Protein 2V3G (pdb70)

Radius of gyration: 17.96 Å; Cα contacts (8 Å, |Δi|>4): 602; chains: 1; bounding box: 45×45×36 Å

CATH classification: 3.20.20.80

Foldseek 3Di:
DFAEAAAQADQQALVSQVVVCVLLVHHHQEYEEEDELVDACVVVVNSCCSQVVSVHEYEYEYAHLPAALQCQLVCVSVVSLLRNLLVLVVVPAAHEYEYLAQLLAQPGRRHCQPPVNPHALVSLLSNLVSSQVSSVVNVNPSYAYEAEHELDRYHPRGDLPSNPNDPVRHAEYEYEWEQEDCLDPVRGHGDALCRRHVVSLVVCVVDPHAYEHAEYFYAPYHDHLLVSLLVNLVCCVPPSPSYRYYYYYQHCDSHHRHCPPDPSSSVSSSVSD

Solvent-accessible surface area: 10753 Å² total; per-residue (Å²): 118,29,77,1,0,0,25,16,28,80,62,0,48,97,76,21,1,113,68,6,32,141,39,1,59,81,88,0,31,0,0,1,0,40,10,50,2,80,22,50,0,72,107,0,92,81,42,0,53,11,0,37,127,39,50,6,32,0,0,0,0,0,20,0,126,70,52,37,0,44,50,0,82,88,24,152,1,38,74,10,0,41,101,3,0,91,45,0,112,83,32,43,92,72,0,1,0,0,2,0,0,11,0,0,0,59,104,32,26,0,0,14,3,70,97,67,123,52,4,56,49,130,19,1,39,36,0,0,92,50,0,0,70,19,0,103,89,40,37,2,102,24,4,64,5,0,0,3,0,16,11,50,63,55,34,101,61,22,42,33,62,30,1,34,0,19,67,103,33,3,48,37,0,0,0,0,0,26,0,61,0,79,44,39,129,166,52,11,131,66,57,40,4,66,107,2,0,40,107,0,28,122,21,0,40,82,17,134,41,54,0,0,0,0,9,0,0,0,0,45,102,44,41,65,3,28,135,8,0,58,88,0,0,77,20,4,115,93,70,8,109,63,12,52,0,0,0,1,13,17,42,90,117,93,20,29,2,74,0,52,25,32,120,39,0,23,61,14,1,114,149,13,30

B-factor: mean 9.58, std 7.2, range [2.78, 48.72]

Sequence (273 aa):
GLKKIGAWVGTTQQPSESSAIKSSFQELQGRKLDIVHQQFINWSTDFSWVRPPYADAVYNNGSILMITWEPWEYNTVDIKKNGKADAYITRMAQDMKKAYGKEEIWLRPLLHEANGDWYPWAIGYSSSRVNTNETYIAAFRHIVDIFRANGATNVKWVFNVNCDNVGNGTSYLGHYPGDNYVDYTSIDGYNWGTTQSWGSQWQSFDDQVFSSRAYQALASSINKPPIIIAEFASAEIGGNKARRWITEAYNNSIRRTTSSYNKVIAAVWFHENKETDWRINSSPEALAAYREAI

GO terms:
  GO:0008810 cellulase activity (F, IMP)

Nearest PDB structures (foldseek):
  2v3g-assembly1_A  TM=1.004E+00  e=1.023E-59  Acetivibrio thermocellus
  2vi0-assembly1_A  TM=1.002E+00  e=2.038E-58  Acetivibrio thermocellus
  2cip-assembly1_A  TM=1.003E+00  e=2.417E-56  Acetivibrio thermocellus
  6zpl-assembly1_C  TM=9.951E-01  e=5.075E-50  Acetivibrio thermocellus ATCC 27405
  4yn5-assembly1_A  TM=7.253E-01  e=3.079E-11  Bacillus sp. JAMB750

InterPro domains:
  IPR001547 Glycoside hydrolase, family 5 [PF00150] (349-602)
  IPR002105 Dockerin type I repeat [PF00404] (831-892)
  IPR002105 Dockerin type I repeat [PS00448] (872-891)
  IPR005087 Carbohydrate binding module family 11 [PF03425] (646-820)
  IPR008979 Galactose-binding-like domain superfamily [SSF49785] (659-820)
  IPR016134 Dockerin domain [PS51766] (827-900)
  IPR017853 Glycoside hydrolase superfamily [SSF51445] (32-303)
  IPR017853 Glycoside hydrolase superfamily [SSF51445] (322-630)
  IPR018087 Glycoside hydrolase, family 5, conserved site [PS00659] (453-462)
  IPR022790 Glycosyl hydrolase family 26 domain [PF02156] (110-227)
  IPR022790 Glycosyl hydrolase family 26 domain [PS51764] (1-298)
  IPR036439 Dockerin domain superfamily [G3DSA:1.10.1330.10] (828-898)
  IPR036439 Dockerin domain superfamily [SSF63446] (827-899)
  IPR050386 Glycosyl Hydrolase 5 (Cellulase A) [PTHR31297] (323-601)

Secondary structure (DSSP, 8-state):
--EEEEE-SS---HHHHHHHHHHHTS--SEEEEEEETT--HHHHHHHHHHHHHTT-EEEEEEE-TT--HHHHHTTTTHHHHHHHHHHHHHH-S-EEEEES--TTSSSSTTSTT-TT----HHHHHHHHHHHHHHHHHTT-TTEEEB--EESS--STT--SSTT---GGG-SBEEEEEEE-TT--TTT-----HHHHHHHHHHHHTTSSS-EEEEEEEE-STTS-HHHHHHHHHHHHHHH-TTEEEEEEE--BSSSB--TTSSHHHHHHHHHH-

Organism: Acetivibrio thermocellus (strain ATCC 27405 / DSM 1237 / JCM 9322 / NBRC 103400 / NCIMB 10682 / NRRL B-4536 / VPI 7372) (NCBI:txid203119)

Structure (mmCIF, N/CA/C/O backbone):
data_2V3G
#
_entry.id   2V3G
#
_cell.length_a   49.765
_cell.length_b   63.516
_cell.length_c   78.235
_cell.angle_alpha   90.00
_cell.angle_beta   90.00
_cell.angle_gamma   90.00
#
_symmetry.space_group_name_H-M   'P 21 21 21'
#
loop_
_entity.id
_entity.type
_entity.pdbx_description
1 polymer 'ENDOGLUCANASE H'
2 non-polymer beta-D-glucopyranose
3 non-polymer (2R,3S,4R,5R)-5-(HYDROXYMETHYL)PIPERIDINE-2,3,4-TRIOL
4 water water
#
loop_
_atom_site.group_PDB
_atom_site.id
_atom_site.type_symbol
_atom_site.label_atom_id
_atom_site.label_alt_id
_atom_site.label_comp_id
_atom_site.label_asym_id
_atom_site.label_entity_id
_atom_site.label_seq_id
_atom_site.pdbx_PDB_ins_code
_atom_site.Cartn_x
_atom_site.Cartn_y
_atom_site.Cartn_z
_atom_site.occupancy
_atom_site.B_iso_or_equiv
_atom_site.auth_seq_id
_atom_site.auth_comp_id
_atom_site.auth_asym_id
_atom_site.auth_atom_id
_atom_site.pdbx_PDB_model_num
ATOM 1 N N . GLY A 1 8 ? 17.695 14.641 -3.152 1.00 17.44 8 GLY A N 1
ATOM 2 C CA . GLY A 1 8 ? 16.947 14.697 -1.874 1.00 14.96 8 GLY A CA 1
ATOM 3 C C . GLY A 1 8 ? 17.220 15.952 -1.042 1.00 12.31 8 GLY A C 1
ATOM 4 O O . GLY A 1 8 ? 18.297 16.494 -1.085 1.00 12.80 8 GLY A O 1
ATOM 5 N N . LEU A 1 9 ? 16.256 16.352 -0.232 1.00 11.23 9 LEU A N 1
ATOM 6 C CA . LEU A 1 9 ? 16.368 17.524 0.628 1.00 9.34 9 LEU A CA 1
ATOM 7 C C . LEU A 1 9 ? 17.520 17.297 1.594 1.00 8.21 9 LEU A C 1
ATOM 8 O O . LEU A 1 9 ? 17.578 16.253 2.264 1.00 9.66 9 LEU A O 1
ATOM 13 N N . LYS A 1 10 ? 18.433 18.252 1.700 1.00 6.93 10 LYS A N 1
ATOM 14 C CA A LYS A 1 10 ? 19.541 18.143 2.653 0.50 6.90 10 LYS A CA 1
ATOM 15 C CA B LYS A 1 10 ? 19.528 18.136 2.651 0.50 6.89 10 LYS A CA 1
ATOM 16 C C . LYS A 1 10 ? 19.038 18.598 4.020 1.00 5.85 10 LYS A C 1
ATOM 17 O O . LYS A 1 10 ? 18.319 19.600 4.124 1.00 7.06 10 LYS A O 1
ATOM 28 N N . ILE A 1 11 ? 19.394 17.840 5.052 1.00 5.27 11 ILE A N 1
ATOM 29 C CA . ILE A 1 11 ? 18.949 18.096 6.396 1.00 5.81 11 ILE A CA 1
ATOM 30 C C . ILE A 1 11 ? 20.091 18.679 7.188 1.00 4.52 11 ILE A C 1
ATOM 31 O O . ILE A 1 11 ? 21.197 18.125 7.249 1.00 5.60 11 ILE A O 1
ATOM 36 N N . GLY A 1 12 ? 19.862 19.824 7.808 1.00 4.51 12 GLY A N 1
ATOM 37 C CA . GLY A 1 12 ? 20.883 20.498 8.591 1.00 4.78 12 GLY A CA 1
ATOM 38 C C . GLY A 1 12 ? 20.397 20.914 9.942 1.00 4.01 12 GLY A C 1
ATOM 39 O O . GLY A 1 12 ? 19.198 20.876 10.236 1.00 4.09 12 GLY A O 1
ATOM 40 N N . ALA A 1 13 ? 21.324 21.359 10.770 1.00 4.13 13 ALA A N 1
ATOM 41 C CA . ALA A 1 13 ? 20.993 22.016 12.030 1.00 4.02 13 ALA A CA 1
ATOM 42 C C . ALA A 1 13 ? 22.116 22.881 12.539 1.00 3.87 13 ALA A C 1
ATOM 43 O O . ALA A 1 13 ? 23.279 22.534 12.362 1.00 4.75 13 ALA A O 1
ATOM 45 N N . TRP A 1 14 ? 21.728 23.954 13.223 1.00 3.80 14 TRP A N 1
ATOM 46 C CA . TRP A 1 14 ? 22.513 24.531 14.334 1.00 4.31 14 TRP A CA 1
ATOM 47 C C . TRP A 1 14 ? 22.096 23.702 15.532 1.00 4.36 14 TRP A C 1
ATOM 48 O O . TRP A 1 14 ? 20.905 23.590 15.826 1.00 4.84 14 TRP A O 1
ATOM 59 N N . VAL A 1 15 ? 23.062 23.094 16.219 1.00 5.05 15 VAL A N 1
ATOM 60 C CA . VAL A 1 15 ? 22.750 22.162 17.299 1.00 5.96 15 VAL A CA 1
ATOM 61 C C . VAL A 1 15 ? 22.716 22.800 18.681 1.00 6.26 15 VAL A C 1
ATOM 62 O O . VAL A 1 15 ? 22.544 22.105 19.682 1.00 8.41 15 VAL A O 1
ATOM 66 N N . GLY A 1 16 ? 22.816 24.102 18.766 1.00 6.83 16 GLY A N 1
ATOM 67 C CA . GLY A 1 16 ? 22.632 24.831 20.023 1.00 7.86 16 GLY A CA 1
ATOM 68 C C . GLY A 1 16 ? 23.940 25.078 20.754 1.00 7.75 16 GLY A C 1
ATOM 69 O O . GLY A 1 16 ? 23.912 25.750 21.777 1.00 9.90 16 GLY A O 1
ATOM 70 N N . THR A 1 17 ? 25.030 24.516 20.242 1.00 7.42 17 THR A N 1
ATOM 71 C CA A THR A 1 17 ? 26.385 24.657 20.770 0.50 7.71 17 THR A CA 1
ATOM 72 C CA B THR A 1 17 ? 26.369 24.687 20.786 0.50 7.48 17 THR A CA 1
ATOM 73 C C . THR A 1 17 ? 27.319 24.550 19.597 1.00 7.82 17 THR A C 1
ATOM 74 O O . THR A 1 17 ? 26.918 24.157 18.514 1.00 8.07 17 THR A O 1
ATOM 81 N N . GLN A 1 18 ? 28.593 24.879 19.796 1.00 8.78 18 GLN A N 1
ATOM 82 C CA A GLN A 1 18 ? 29.583 24.770 18.742 0.50 8.60 18 GLN A CA 1
ATOM 83 C CA B GLN A 1 18 ? 29.470 24.803 18.652 0.50 8.38 18 GLN A CA 1
ATOM 84 C C . GLN A 1 18 ? 29.655 23.316 18.292 1.00 8.30 18 GLN A C 1
ATOM 85 O O . GLN A 1 18 ? 29.636 22.414 19.153 1.00 8.50 18 GLN A O 1
ATOM 96 N N . PRO A 1 19 ? 29.754 23.040 16.995 1.00 7.50 19 PRO A N 1
ATOM 97 C CA . PRO A 1 19 ? 29.658 21.656 16.522 1.00 7.30 19 PRO A CA 1
ATOM 98 C C . PRO A 1 19 ? 30.958 20.881 16.606 1.00 6.80 19 PRO A C 1
ATOM 99 O O . PRO A 1 19 ? 31.611 20.594 15.613 1.00 7.59 19 PRO A O 1
ATOM 103 N N . SER A 1 20 ? 31.313 20.502 17.833 1.00 7.05 20 SER A N 1
ATOM 104 C CA . SER A 1 20 ? 32.359 19.517 18.072 1.00 7.48 20 SER A CA 1
ATOM 105 C C . SER A 1 20 ? 31.946 18.162 17.499 1.00 6.76 20 SER A C 1
ATOM 106 O O . SER A 1 20 ? 30.781 17.924 17.214 1.00 6.60 20 SER A O 1
ATOM 109 N N . GLU A 1 21 ? 32.903 17.240 17.389 1.00 6.65 21 GLU A N 1
ATOM 110 C CA . GLU A 1 21 ? 32.601 15.898 16.966 1.00 7.54 21 GLU A CA 1
ATOM 111 C C . GLU A 1 21 ? 31.482 15.329 17.812 1.00 7.04 21 GLU A C 1
ATOM 112 O O . GLU A 1 21 ? 30.547 14.755 17.278 1.00 7.37 21 GLU A O 1
ATOM 118 N N . SER A 1 22 ? 31.569 15.478 19.117 1.00 6.04 22 SER A N 1
ATOM 119 C CA A SER A 1 22 ? 30.572 14.848 19.943 0.50 5.88 22 SER A CA 1
ATOM 120 C CA B SER A 1 22 ? 30.582 14.936 20.045 0.50 6.52 22 SER A CA 1
ATOM 121 C C . SER A 1 22 ? 29.219 15.554 19.854 1.00 5.42 22 SER A C 1
ATOM 122 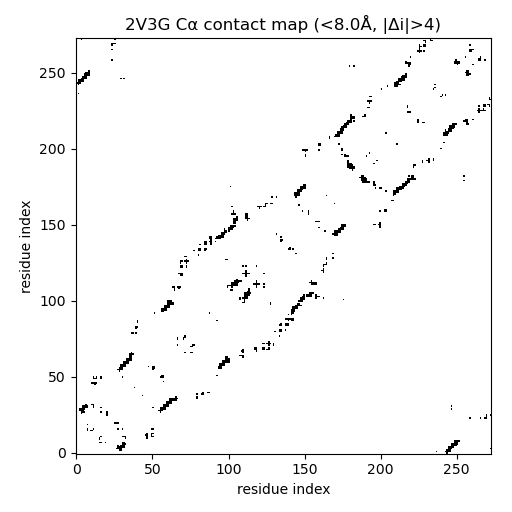O O . SER A 1 22 ? 28.202 14.870 19.949 1.00 6.07 22 SER A O 1
ATOM 127 N N . ALA A 1 23 ? 29.176 16.857 19.639 1.00 5.37 23 ALA A N 1
ATOM 128 C CA . ALA A 1 23 ? 27.897 17.549 19.457 1.00 4.99 23 ALA A CA 1
ATOM 129 C C . ALA A 1 23 ? 27.220 17.107 18.165 1.00 5.06 23 ALA A C 1
ATOM 130 O O . ALA A 1 23 ? 26.004 16.978 18.134 1.00 5.44 23 ALA A O 1
ATOM 132 N N . ILE A 1 24 ? 27.984 16.906 17.100 1.00 5.00 24 ILE A N 1
ATOM 133 C CA . ILE A 1 24 ? 27.438 16.469 15.839 1.00 5.32 24 ILE A CA 1
ATOM 134 C C . ILE A 1 24 ? 26.889 15.053 15.988 1.00 5.87 24 ILE A C 1
ATOM 135 O O . ILE A 1 24 ? 25.757 14.769 15.610 1.00 5.79 24 ILE A O 1
ATOM 140 N N . LYS A 1 25 ? 27.700 14.149 16.547 1.00 6.15 25 LYS A N 1
ATOM 141 C CA . LYS A 1 25 ? 27.277 12.776 16.704 1.00 6.73 25 LYS A CA 1
ATOM 142 C C . LYS A 1 25 ? 26.056 12.682 17.607 1.00 5.58 25 LYS A C 1
ATOM 143 O O . LYS A 1 25 ? 25.129 11.926 17.343 1.00 6.09 25 LYS A O 1
ATOM 149 N N . SER A 1 26 ? 26.033 13.475 18.678 1.00 5.31 26 SER A N 1
ATOM 150 C CA A SER A 1 26 ? 24.908 13.468 19.595 0.75 5.78 26 SER A CA 1
ATOM 151 C CA B SER A 1 26 ? 24.901 13.414 19.579 0.25 5.69 26 SER A CA 1
ATOM 152 C C . SER A 1 26 ? 23.626 13.920 18.888 1.00 5.07 26 SER A C 1
ATOM 153 O O . SER A 1 26 ? 22.555 13.361 19.129 1.00 5.28 26 SER A O 1
ATOM 158 N N . PHE A 1 27 ? 23.727 14.933 18.035 1.00 4.88 27 PHE A N 1
ATOM 159 C CA . PHE A 1 27 ? 22.534 15.405 17.335 1.00 5.00 27 PHE A CA 1
ATOM 160 C C . PHE A 1 27 ? 22.069 14.353 16.343 1.00 5.33 27 PHE A C 1
ATOM 161 O O . PHE A 1 27 ? 20.874 14.175 16.122 1.00 4.99 27 PHE A O 1
ATOM 169 N N . GLN A 1 28 ? 23.012 13.635 15.704 1.00 5.20 28 GLN A N 1
ATOM 170 C CA . GLN A 1 28 ? 22.630 12.549 14.789 1.00 5.64 28 GLN A CA 1
ATOM 171 C C . GLN A 1 28 ? 21.906 11.414 15.539 1.00 6.17 28 GLN A C 1
ATOM 172 O O . GLN A 1 28 ? 20.936 10.854 15.043 1.00 7.06 28 GLN A O 1
ATOM 178 N N . GLU A 1 29 ? 22.332 11.086 16.760 1.00 6.35 29 GLU A N 1
ATOM 179 C CA . GLU A 1 29 ? 21.625 10.121 17.593 1.00 6.66 29 GLU A CA 1
ATOM 180 C C . GLU A 1 29 ? 20.244 10.689 17.947 1.00 7.11 29 GLU A C 1
ATOM 181 O O . GLU A 1 29 ? 19.234 9.974 18.033 1.00 9.10 29 GLU A O 1
ATOM 187 N N . LEU A 1 30 ? 20.166 11.969 18.236 1.00 6.63 30 LEU A N 1
ATOM 188 C CA . LEU A 1 30 ? 18.901 12.600 18.606 1.00 7.05 30 LEU A CA 1
ATOM 189 C C . LEU A 1 30 ? 17.907 12.544 17.473 1.00 7.44 30 LEU A C 1
ATOM 190 O O . LEU A 1 30 ? 16.772 12.086 17.668 1.00 7.36 30 LEU A O 1
ATOM 195 N N . GLN A 1 31 ? 18.306 12.999 16.294 1.00 6.37 31 GLN A N 1
ATOM 196 C CA . GLN A 1 31 ? 17.367 13.047 15.157 1.00 6.67 31 GLN A CA 1
ATOM 197 C C . GLN A 1 31 ? 17.266 11.745 14.382 1.00 6.65 31 GLN A C 1
ATOM 198 O O . GLN A 1 31 ? 16.408 11.604 13.517 1.00 7.32 31 GLN A O 1
ATOM 204 N N . GLY A 1 32 ? 18.123 10.788 14.692 1.00 7.36 32 GLY A N 1
ATOM 205 C CA . GLY A 1 32 ? 18.087 9.478 14.057 1.00 7.84 32 GLY A CA 1
ATOM 206 C C . GLY A 1 32 ? 18.499 9.463 12.609 1.00 7.62 32 GLY A C 1
ATOM 207 O O . GLY A 1 32 ? 18.035 8.642 11.827 1.00 10.13 32 GLY A O 1
ATOM 208 N N . ARG A 1 33 ? 19.411 10.351 12.224 1.00 7.61 33 ARG A N 1
ATOM 209 C CA . ARG A 1 33 ? 19.806 10.487 10.831 1.00 7.80 33 ARG A CA 1
ATOM 210 C C . ARG A 1 33 ? 21.083 11.311 10.782 1.00 7.58 33 ARG A C 1
ATOM 211 O O . ARG A 1 33 ? 21.304 12.196 11.599 1.00 7.15 33 ARG A O 1
ATOM 219 N N . LYS A 1 34 ? 21.879 11.064 9.763 1.00 7.92 34 LYS A N 1
ATOM 220 C CA . LYS A 1 34 ? 23.007 11.945 9.429 1.00 8.11 34 LYS A CA 1
ATOM 221 C C . LYS A 1 34 ? 22.570 13.388 9.243 1.00 7.09 34 LYS A C 1
ATOM 222 O O . LYS A 1 34 ? 21.501 13.658 8.673 1.00 7.93 34 LYS A O 1
ATOM 228 N N . LEU A 1 35 ? 23.404 14.306 9.684 1.00 6.42 35 LEU A N 1
ATOM 229 C CA . LEU A 1 35 ? 23.306 15.704 9.314 1.00 6.81 35 LEU A CA 1
ATOM 230 C C . LEU A 1 35 ? 24.051 15.937 8.040 1.00 6.61 35 LEU A C 1
ATOM 231 O O . LEU A 1 35 ? 25.261 15.710 7.979 1.00 8.05 35 LEU A O 1
ATOM 236 N N . ASP A 1 36 ? 23.385 16.427 7.018 1.00 5.96 36 ASP A N 1
ATOM 237 C CA . ASP A 1 36 ? 24.052 16.801 5.776 1.00 6.41 36 ASP A CA 1
ATOM 238 C C . ASP A 1 36 ? 24.793 18.111 5.899 1.00 5.91 36 ASP A C 1
ATOM 239 O O . ASP A 1 36 ? 25.815 18.311 5.262 1.00 6.84 36 ASP A O 1
ATOM 244 N N . ILE A 1 37 ? 24.224 19.030 6.682 1.00 5.19 37 ILE A N 1
ATOM 245 C CA . ILE A 1 37 ? 24.765 20.382 6.848 1.00 5.63 37 ILE A CA 1
ATOM 246 C C . ILE A 1 37 ? 24.835 20.657 8.345 1.00 4.91 37 ILE A C 1
ATOM 247 O O . ILE A 1 37 ? 23.874 20.384 9.069 1.00 5.44 37 ILE A O 1
ATOM 252 N N . VAL A 1 38 ? 25.966 21.163 8.801 1.00 4.44 38 VAL A N 1
ATOM 253 C CA . VAL A 1 38 ? 26.175 21.578 10.170 1.00 4.33 38 VAL A CA 1
ATOM 254 C C . VAL A 1 38 ? 26.360 23.069 10.176 1.00 4.37 38 VAL A C 1
ATOM 255 O O . VAL A 1 38 ? 27.197 23.582 9.456 1.00 5.59 38 VAL A O 1
ATOM 259 N N . HIS A 1 39 ? 25.589 23.761 10.997 1.00 4.28 39 HIS A N 1
ATOM 260 C CA . HIS A 1 39 ? 25.577 25.221 11.023 1.00 4.40 39 HIS A CA 1
ATOM 261 C C . HIS A 1 39 ? 26.285 25.745 12.252 1.00 4.07 39 HIS A C 1
ATOM 262 O O . HIS A 1 39 ? 26.042 25.254 13.358 1.00 5.55 39 HIS A O 1
ATOM 269 N N . GLN A 1 40 ? 27.165 26.733 12.075 1.00 4.62 40 GLN A N 1
ATOM 270 C CA A GLN A 1 40 ? 27.737 27.420 13.208 0.50 5.49 40 GLN A CA 1
ATOM 271 C CA B GLN A 1 40 ? 27.873 27.410 13.147 0.50 4.89 40 GLN A CA 1
ATOM 272 C C . GLN A 1 40 ? 27.739 28.925 12.961 1.00 4.78 40 GLN A C 1
ATOM 273 O O . GLN A 1 40 ? 27.709 29.399 11.827 1.00 5.16 40 GLN A O 1
ATOM 284 N N . PHE A 1 41 ? 27.763 29.670 14.063 1.00 4.11 41 PHE A N 1
ATOM 285 C CA . PHE A 1 41 ? 27.784 31.140 14.047 1.00 4.30 41 PHE A CA 1
ATOM 286 C C . PHE A 1 41 ? 29.118 31.625 14.564 1.00 4.76 41 PHE A C 1
ATOM 287 O O . PHE A 1 41 ? 29.585 31.156 15.614 1.00 5.51 41 PHE A O 1
ATOM 295 N N . ILE A 1 42 ? 29.738 32.537 13.860 1.00 4.37 42 ILE A N 1
ATOM 296 C CA . ILE A 1 42 ? 30.944 33.176 14.359 1.00 5.46 42 ILE A CA 1
ATOM 297 C C . ILE A 1 42 ? 30.865 34.678 14.086 1.00 5.50 42 ILE A C 1
ATOM 298 O O . ILE A 1 42 ? 30.080 35.140 13.268 1.00 7.55 42 ILE A O 1
ATOM 303 N N . ASN A 1 43 ? 31.672 35.445 14.797 1.00 4.45 43 ASN A N 1
ATOM 304 C CA . ASN A 1 43 ? 31.735 36.887 14.626 1.00 4.77 43 ASN A CA 1
ATOM 305 C C . ASN A 1 43 ? 32.929 37.270 13.725 1.00 4.43 43 ASN A C 1
ATOM 306 O O . ASN A 1 43 ? 33.561 36.400 13.136 1.00 5.94 43 ASN A O 1
ATOM 311 N N . TRP A 1 44 ? 33.172 38.564 13.586 1.00 4.04 44 TRP A N 1
ATOM 312 C CA . TRP A 1 44 ? 34.235 39.089 12.735 1.00 3.69 44 TRP A CA 1
ATOM 313 C C . TRP A 1 44 ? 35.468 39.474 13.532 1.00 4.06 44 TRP A C 1
ATOM 314 O O . TRP A 1 44 ? 36.289 40.263 13.081 1.00 4.81 44 TRP A O 1
ATOM 325 N N . SER A 1 45 ? 35.651 38.823 14.682 1.00 4.20 45 SER A N 1
ATOM 326 C CA . SER A 1 45 ? 36.925 38.821 15.396 1.00 5.15 45 SER A CA 1
ATOM 327 C C . SER A 1 45 ? 37.342 37.412 15.717 1.00 5.64 45 SER A C 1
ATOM 328 O O . SER A 1 45 ? 38.102 37.166 16.640 1.00 8.31 45 SER A O 1
ATOM 331 N N . THR A 1 46 ? 36.908 36.480 14.889 1.00 5.85 46 THR A N 1
ATOM 332 C CA . THR A 1 46 ? 37.251 35.060 15.000 1.00 6.23 46 THR A CA 1
ATOM 333 C C . THR A 1 46 ? 37.988 34.638 13.749 1.00 5.81 46 THR A C 1
ATOM 334 O O . THR A 1 46 ? 37.475 34.786 12.643 1.00 6.05 46 THR A O 1
ATOM 338 N N . ASP A 1 47 ? 39.211 34.182 13.913 1.00 6.44 47 ASP A N 1
ATOM 339 C CA . ASP A 1 47 ? 39.982 33.728 12.740 1.00 7.02 47 ASP A CA 1
ATOM 340 C C . ASP A 1 47 ? 39.689 32.278 12.432 1.00 5.97 47 ASP A C 1
ATOM 341 O O . ASP A 1 47 ? 39.150 31.546 13.250 1.00 6.44 47 ASP A O 1
ATOM 346 N N . PHE A 1 48 ? 40.068 31.836 11.249 1.00 6.18 48 PHE A N 1
ATOM 347 C CA . PHE A 1 48 ? 39.806 30.471 10.833 1.00 6.46 48 PHE A CA 1
ATOM 348 C C . PHE A 1 48 ? 40.448 29.451 11.743 1.00 6.14 48 PHE A C 1
ATOM 349 O O . PHE A 1 48 ? 39.927 28.361 11.902 1.00 6.31 48 PHE A O 1
ATOM 357 N N . SER A 1 49 ? 41.573 29.791 12.356 1.00 6.55 49 SER A N 1
ATOM 358 C CA . SER A 1 49 ? 42.206 28.867 13.264 1.00 7.68 49 SER A CA 1
ATOM 359 C C . SER A 1 49 ? 41.273 28.397 14.371 1.00 7.36 49 SER A C 1
ATOM 360 O O . SER A 1 49 ? 41.381 27.279 14.824 1.00 8.14 49 SER A O 1
ATOM 363 N N . TRP A 1 50 ? 40.365 29.257 14.818 1.00 6.89 50 TRP A N 1
ATOM 364 C CA . TRP A 1 50 ? 39.399 28.881 15.841 1.00 7.24 50 TRP A CA 1
ATOM 365 C C . TRP A 1 50 ? 38.312 27.966 15.253 1.00 6.77 50 TRP A C 1
ATOM 366 O O . TRP A 1 50 ? 37.848 27.054 15.936 1.00 7.63 50 TRP A O 1
ATOM 377 N N . VAL A 1 51 ? 37.943 28.203 14.003 1.00 6.09 51 VAL A N 1
ATOM 378 C CA . VAL A 1 51 ? 36.932 27.412 13.308 1.00 6.14 51 VAL A CA 1
ATOM 379 C C . VAL A 1 51 ? 37.467 26.006 12.966 1.00 6.08 51 VAL A C 1
ATOM 380 O O . VAL A 1 51 ? 36.712 25.029 12.974 1.00 5.96 51 VAL A O 1
ATOM 384 N N . ARG A 1 52 ? 38.753 25.918 12.651 1.00 6.16 52 ARG A N 1
ATOM 385 C CA . ARG A 1 52 ? 39.309 24.721 12.065 1.00 7.26 52 ARG A CA 1
ATOM 386 C C . ARG A 1 52 ? 38.949 23.398 12.773 1.00 6.16 52 ARG A C 1
ATOM 387 O O . ARG A 1 52 ? 38.585 22.453 12.087 1.00 6.58 52 ARG A O 1
ATOM 395 N N A PRO A 1 53 ? 39.070 23.311 14.109 0.50 6.78 53 PRO A N 1
ATOM 396 N N B PRO A 1 53 ? 39.082 23.315 14.100 0.50 6.79 53 PRO A N 1
ATOM 397 C CA A PRO A 1 53 ? 38.720 22.000 14.681 0.50 6.91 53 PRO A CA 1
ATOM 398 C CA B PRO A 1 53 ? 38.701 22.069 14.776 0.50 7.00 53 PRO A CA 1
ATOM 399 C C A PRO A 1 53 ? 37.242 21.617 14.531 0.50 6.77 53 PRO A C 1
ATOM 400 C C B PRO A 1 53 ? 37.261 21.633 14.492 0.50 6.78 53 PRO A C 1
ATOM 401 O O A PRO A 1 53 ? 36.902 20.424 14.549 0.50 6.91 53 PRO A O 1
ATOM 402 O O B PRO A 1 53 ? 36.972 20.430 14.340 0.50 7.17 53 PRO A O 1
ATOM 409 N N . TYR A 1 54 ? 36.374 22.615 14.437 1.00 6.16 54 TYR A N 1
ATOM 410 C CA . TYR A 1 54 ? 34.965 22.367 14.164 1.00 6.37 54 TYR A CA 1
ATOM 411 C C . TYR A 1 54 ? 34.779 21.947 12.714 1.00 5.90 54 TYR A C 1
ATOM 412 O O . TYR A 1 54 ? 34.058 20.988 12.421 1.00 6.26 54 TYR A O 1
ATOM 421 N N . ALA A 1 55 ? 35.397 22.670 11.799 1.00 6.52 55 ALA A N 1
ATOM 422 C CA . ALA A 1 55 ? 35.348 22.312 10.403 1.00 6.33 55 ALA A CA 1
ATOM 423 C C . ALA A 1 55 ? 35.848 20.879 10.198 1.00 7.03 55 ALA A C 1
ATOM 424 O O . ALA A 1 55 ? 35.229 20.094 9.512 1.00 7.10 55 ALA A O 1
ATOM 426 N N . ASP A 1 56 ? 36.933 20.506 10.865 1.00 6.50 56 ASP A N 1
ATOM 427 C CA . ASP A 1 56 ? 37.446 19.157 10.716 1.00 7.46 56 ASP A CA 1
ATOM 428 C C . ASP A 1 56 ? 36.432 18.125 11.179 1.00 6.40 56 ASP A C 1
ATOM 429 O O . ASP A 1 56 ? 36.260 17.107 10.523 1.00 6.88 56 ASP A O 1
ATOM 434 N N . ALA A 1 57 ? 35.739 18.379 12.286 1.00 6.11 57 ALA A N 1
ATOM 435 C CA . ALA A 1 57 ? 34.712 17.448 12.759 1.00 5.98 57 ALA A CA 1
ATOM 436 C C . ALA A 1 57 ? 33.587 17.310 11.739 1.00 5.56 57 ALA A C 1
ATOM 437 O O . ALA A 1 57 ? 33.111 16.224 11.467 1.00 5.95 57 ALA A O 1
ATOM 439 N N . VAL A 1 58 ? 33.153 18.420 11.145 1.00 5.31 58 VAL A N 1
ATOM 440 C CA . VAL A 1 58 ? 32.100 18.420 10.150 1.00 5.30 58 VAL A CA 1
ATOM 441 C C . VAL A 1 58 ? 32.492 17.631 8.927 1.00 5.02 58 VAL A C 1
ATOM 442 O O . VAL A 1 58 ? 31.743 16.784 8.467 1.00 5.35 58 VAL A O 1
ATOM 446 N N . TYR A 1 59 ? 33.676 17.934 8.388 1.00 5.52 59 TYR A N 1
ATOM 447 C CA . TYR A 1 59 ? 34.118 17.224 7.182 1.00 6.24 59 TYR A CA 1
ATOM 448 C C . TYR A 1 59 ? 34.445 15.773 7.442 1.00 6.02 59 TYR A C 1
ATOM 449 O O . TYR A 1 59 ? 34.166 14.917 6.591 1.00 6.99 59 TYR A O 1
ATOM 458 N N . ASN A 1 60 ? 34.964 15.446 8.621 1.00 6.03 60 ASN A N 1
ATOM 459 C CA . ASN A 1 60 ? 35.250 14.073 8.966 1.00 7.25 60 ASN A CA 1
ATOM 460 C C . ASN A 1 60 ? 33.956 13.255 9.037 1.00 6.92 60 ASN A C 1
ATOM 461 O O . ASN A 1 60 ? 33.974 12.055 8.759 1.00 8.35 60 ASN A O 1
ATOM 466 N N . ASN A 1 61 ? 32.849 13.895 9.378 1.00 6.44 61 ASN A N 1
ATOM 467 C CA . ASN A 1 61 ? 31.508 13.285 9.421 1.00 6.43 61 ASN A CA 1
ATOM 468 C C . ASN A 1 61 ? 30.869 13.166 8.053 1.00 6.63 61 ASN A C 1
ATOM 469 O O . ASN A 1 61 ? 29.841 12.537 7.930 1.00 7.98 61 ASN A O 1
ATOM 474 N N . GLY A 1 62 ? 31.465 13.756 7.024 1.00 6.04 62 GLY A N 1
ATOM 475 C CA . GLY A 1 62 ? 30.863 13.739 5.683 1.00 6.49 62 GLY A CA 1
ATOM 476 C C . GLY A 1 62 ? 29.768 14.773 5.485 1.00 6.28 62 GLY A C 1
ATOM 477 O O . GLY A 1 62 ? 28.880 14.558 4.672 1.00 7.40 62 GLY A O 1
ATOM 478 N N . SER A 1 63 ? 29.845 15.874 6.223 1.00 6.13 63 SER A N 1
ATOM 479 C CA . SER A 1 63 ? 28.875 16.957 6.152 1.00 5.95 63 SER A CA 1
ATOM 480 C C . SER A 1 63 ? 29.521 18.201 5.525 1.00 6.06 63 SER A C 1
ATOM 481 O O . SER A 1 63 ? 30.733 18.323 5.379 1.00 6.90 63 SER A O 1
ATOM 484 N N . ILE A 1 64 ? 28.670 19.162 5.227 1.00 6.44 64 ILE A N 1
ATOM 485 C CA . ILE A 1 64 ? 29.044 20.506 4.778 1.00 7.43 64 ILE A CA 1
ATOM 486 C C . ILE A 1 64 ? 28.904 21.461 5.956 1.00 5.65 64 ILE A C 1
ATOM 487 O O . ILE A 1 64 ? 27.889 21.423 6.630 1.00 6.04 64 ILE A O 1
ATOM 492 N N . LEU A 1 65 ? 29.858 22.359 6.174 1.00 5.60 65 LEU A N 1
ATOM 493 C CA . LEU A 1 65 ? 29.779 23.390 7.170 1.00 5.62 65 LEU A CA 1
ATOM 494 C C . LEU A 1 65 ? 29.152 24.629 6.557 1.00 5.25 65 LEU A C 1
ATOM 495 O O . LEU A 1 65 ? 29.625 25.137 5.536 1.00 6.50 65 LEU A O 1
ATOM 500 N N . MET A 1 66 ? 28.114 25.137 7.212 1.00 4.54 66 MET A N 1
ATOM 501 C CA . MET A 1 66 ? 27.565 26.447 6.903 1.00 4.07 66 MET A CA 1
ATOM 502 C C . MET A 1 66 ? 27.898 27.372 8.071 1.00 4.28 66 MET A C 1
ATOM 503 O O . MET A 1 66 ? 27.559 27.063 9.203 1.00 4.92 66 MET A O 1
ATOM 508 N N . ILE A 1 67 ? 28.588 28.470 7.768 1.00 3.93 67 ILE A N 1
ATOM 509 C CA . ILE A 1 67 ? 28.935 29.449 8.781 1.00 3.90 67 ILE A CA 1
ATOM 510 C C . ILE A 1 67 ? 28.138 30.704 8.565 1.00 3.56 67 ILE A C 1
ATOM 511 O O . ILE A 1 67 ? 28.167 31.292 7.485 1.00 4.41 67 ILE A O 1
ATOM 516 N N . THR A 1 68 ? 27.425 31.140 9.598 1.00 3.77 68 THR A N 1
ATOM 517 C CA . THR A 1 68 ? 26.846 32.469 9.625 1.00 4.32 68 THR A CA 1
ATOM 518 C C . THR A 1 68 ? 27.880 33.386 10.249 1.00 4.16 68 THR A C 1
ATOM 519 O O . THR A 1 68 ? 28.312 33.188 11.384 1.00 4.91 68 THR A O 1
ATOM 523 N N . TRP A 1 69 ? 28.306 34.354 9.467 1.00 3.92 69 TRP A N 1
ATOM 524 C CA . TRP A 1 69 ? 29.484 35.160 9.732 1.00 4.15 69 TRP A CA 1
ATOM 525 C C . TRP A 1 69 ? 29.030 36.579 10.056 1.00 4.05 69 TRP A C 1
ATOM 526 O O . TRP A 1 69 ? 28.746 37.349 9.146 1.00 5.16 69 TRP A O 1
ATOM 537 N N . GLU A 1 70 ? 28.950 36.873 11.349 1.00 4.04 70 GLU A N 1
ATOM 538 C CA . GLU A 1 70 ? 28.243 38.025 11.911 1.00 3.76 70 GLU A CA 1
ATOM 539 C C . GLU A 1 70 ? 29.172 39.187 12.221 1.00 3.42 70 GLU A C 1
ATOM 540 O O . GLU A 1 70 ? 29.938 39.113 13.170 1.00 3.78 70 GLU A O 1
ATOM 546 N N . PRO A 1 71 ? 29.108 40.288 11.454 1.00 3.56 71 PRO A N 1
ATOM 547 C CA . PRO A 1 71 ? 30.046 41.383 11.673 1.00 3.96 71 PRO A CA 1
ATOM 548 C C . PRO A 1 71 ? 29.577 42.351 12.751 1.00 4.38 71 PRO A C 1
ATOM 549 O O . PRO A 1 71 ? 29.364 43.539 12.508 1.00 5.29 71 PRO A O 1
ATOM 553 N N . TRP A 1 72 ? 29.509 41.882 13.984 1.00 4.42 72 TRP A N 1
ATOM 554 C CA . TRP A 1 72 ? 29.267 42.782 15.109 1.00 4.42 72 TRP A CA 1
ATOM 555 C C . TRP A 1 72 ? 30.319 43.875 15.173 1.00 5.08 72 TRP A C 1
ATOM 556 O O . TRP A 1 72 ? 30.058 44.971 15.628 1.00 6.07 72 TRP A O 1
ATOM 567 N N . GLU A 1 73 ? 31.507 43.523 14.692 1.00 4.65 73 GLU A N 1
ATOM 568 C CA . GLU A 1 73 ? 32.684 44.375 14.794 1.00 4.67 73 GLU A CA 1
ATOM 569 C C . GLU A 1 73 ? 32.860 45.402 13.672 1.00 4.84 73 GLU A C 1
ATOM 570 O O . GLU A 1 73 ? 33.755 46.257 13.790 1.00 6.21 73 GLU A O 1
ATOM 576 N N . TYR A 1 74 ? 32.074 45.310 12.602 1.00 5.17 74 TYR A N 1
ATOM 577 C CA . TYR A 1 74 ? 32.173 46.190 11.430 1.00 6.14 74 TYR A CA 1
ATOM 578 C C . TYR A 1 74 ? 30.786 46.283 10.762 1.00 5.31 74 TYR A C 1
ATOM 579 O O . TYR A 1 74 ? 30.244 45.304 10.306 1.00 8.25 74 TYR A O 1
ATOM 588 N N . ASN A 1 75 ? 30.291 47.494 10.545 1.00 7.49 75 ASN A N 1
ATOM 589 C CA . ASN A 1 75 ? 29.018 47.650 9.812 1.00 6.65 75 ASN A CA 1
ATOM 590 C C . ASN A 1 75 ? 29.277 47.771 8.325 1.00 6.56 75 ASN A C 1
ATOM 591 O O . ASN A 1 75 ? 30.410 47.604 7.829 1.00 6.64 75 ASN A O 1
ATOM 596 N N . THR A 1 76 ? 28.220 47.935 7.556 1.00 6.42 76 THR A N 1
ATOM 597 C CA . THR A 1 76 ? 28.366 47.918 6.123 1.00 6.34 76 THR A CA 1
ATOM 598 C C . THR A 1 76 ? 29.271 49.050 5.595 1.00 5.68 76 THR A C 1
ATOM 599 O O . THR A 1 76 ? 29.929 48.848 4.579 1.00 6.12 76 THR A O 1
ATOM 603 N N . VAL A 1 77 ? 29.282 50.222 6.235 1.00 5.45 77 VAL A N 1
ATOM 604 C CA . VAL A 1 77 ? 30.109 51.322 5.790 1.00 5.68 77 VAL A CA 1
ATOM 605 C C . VAL A 1 77 ? 31.591 50.981 6.001 1.00 5.83 77 VAL A C 1
ATOM 606 O O . VAL A 1 77 ? 32.429 51.139 5.102 1.00 6.05 77 VAL A O 1
ATOM 610 N N . ASP A 1 78 ? 31.902 50.494 7.191 1.00 6.39 78 ASP A N 1
ATOM 611 C CA . ASP A 1 78 ? 33.238 50.032 7.525 1.00 6.71 78 ASP A CA 1
ATOM 612 C C . ASP A 1 78 ? 33.696 49.017 6.504 1.00 5.16 78 ASP A C 1
ATOM 613 O O . ASP A 1 78 ? 34.826 49.079 6.004 1.00 5.23 78 ASP A O 1
ATOM 618 N N . ILE A 1 79 ? 32.854 48.050 6.226 1.00 4.63 79 ILE A N 1
ATOM 619 C CA . ILE A 1 79 ? 33.253 46.957 5.357 1.00 4.37 79 ILE A CA 1
ATOM 620 C C . ILE A 1 79 ? 33.456 47.462 3.936 1.00 3.50 79 ILE A C 1
ATOM 621 O O . ILE A 1 79 ? 34.470 47.161 3.293 1.00 4.19 79 ILE A O 1
ATOM 626 N N . LYS A 1 80 ? 32.497 48.220 3.412 1.00 4.19 80 LYS A N 1
ATOM 627 C CA A LYS A 1 80 ? 32.556 48.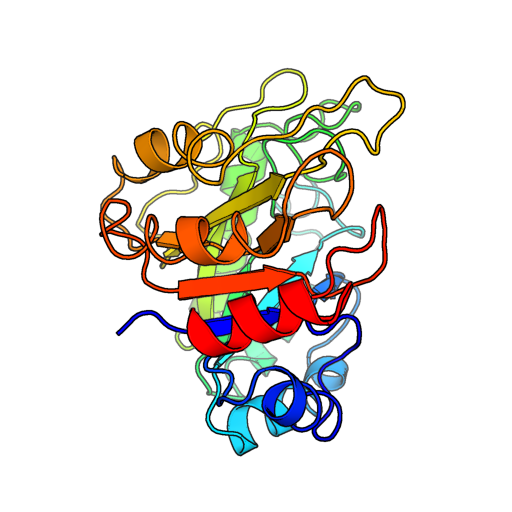810 2.057 0.50 4.85 80 LYS A CA 1
ATOM 628 C CA B LYS A 1 80 ? 32.639 48.675 2.020 0.50 4.41 80 LYS A CA 1
ATOM 629 C C . LYS A 1 80 ? 33.821 49.622 1.857 1.00 4.38 80 LYS A C 1
ATOM 630 O O . LYS A 1 80 ? 34.391 49.684 0.764 1.00 4.44 80 LYS A O 1
ATOM 641 N N . ASN A 1 81 ? 34.223 50.334 2.899 1.00 4.33 81 ASN A N 1
ATOM 642 C CA . ASN A 1 81 ? 35.370 51.232 2.853 1.00 4.22 81 ASN A CA 1
ATOM 643 C C . ASN A 1 81 ? 36.694 50.526 3.012 1.00 4.82 81 ASN A C 1
ATOM 644 O O . ASN A 1 81 ? 37.729 51.179 2.918 1.00 4.85 81 ASN A O 1
ATOM 649 N N . GLY A 1 82 ? 36.673 49.225 3.277 1.00 4.31 82 GLY A N 1
ATOM 650 C CA . GLY A 1 82 ? 37.892 48.440 3.345 1.00 5.01 82 GLY A CA 1
ATOM 651 C C . GLY A 1 82 ? 38.504 48.320 4.721 1.00 4.75 82 GLY A C 1
ATOM 652 O O . GLY A 1 82 ? 39.581 47.758 4.857 1.00 5.25 82 GLY A O 1
ATOM 653 N N . LYS A 1 83 ? 37.784 48.790 5.744 1.00 4.96 83 LYS A N 1
ATOM 654 C CA . LYS A 1 83 ? 38.345 48.818 7.098 1.00 5.77 83 LYS A CA 1
ATOM 655 C C . LYS A 1 83 ? 38.479 47.438 7.739 1.00 5.50 83 LYS A C 1
ATOM 656 O O . LYS A 1 83 ? 39.165 47.318 8.737 1.00 7.53 83 LYS A O 1
ATOM 662 N N . ALA A 1 84 ? 37.800 46.429 7.214 1.00 5.18 84 ALA A N 1
ATOM 663 C CA . ALA A 1 84 ? 37.907 45.047 7.690 1.00 4.87 84 ALA A CA 1
ATOM 664 C C . ALA A 1 84 ? 38.752 44.197 6.768 1.00 5.30 84 ALA A C 1
ATOM 665 O O . ALA A 1 84 ? 38.823 42.985 6.948 1.00 5.13 84 ALA A O 1
ATOM 667 N N . ASP A 1 85 ? 39.422 44.799 5.788 1.00 4.90 85 ASP A N 1
ATOM 668 C CA . ASP A 1 85 ? 40.008 43.984 4.735 1.00 5.12 85 ASP A CA 1
ATOM 669 C C . ASP A 1 85 ? 41.108 43.057 5.212 1.00 5.08 85 ASP A C 1
ATOM 670 O O . ASP A 1 85 ? 41.253 41.965 4.675 1.00 4.91 85 ASP A O 1
ATOM 675 N N . ALA A 1 86 ? 41.907 43.469 6.199 1.00 5.48 86 ALA A N 1
ATOM 676 C CA . ALA A 1 86 ? 42.947 42.538 6.694 1.00 5.86 86 ALA A CA 1
ATOM 677 C C . ALA A 1 86 ? 42.333 41.255 7.227 1.00 6.07 86 ALA A C 1
ATOM 678 O O . ALA A 1 86 ? 42.802 40.155 6.920 1.00 6.25 86 ALA A O 1
ATOM 680 N N . TYR A 1 87 ? 41.285 41.406 8.013 1.00 5.01 87 TYR A N 1
ATOM 681 C CA . TYR A 1 87 ? 40.553 40.292 8.586 1.00 4.62 87 TYR A CA 1
ATOM 682 C C . TYR A 1 87 ? 39.895 39.429 7.516 1.00 4.54 87 TYR A C 1
ATOM 683 O O . TYR A 1 87 ? 39.995 38.209 7.537 1.00 4.79 87 TYR A O 1
ATOM 692 N N . ILE A 1 88 ? 39.213 40.066 6.561 1.00 4.03 88 ILE A N 1
ATOM 693 C CA . ILE A 1 88 ? 38.584 39.325 5.485 1.00 3.85 88 ILE A CA 1
ATOM 694 C C . ILE A 1 88 ? 39.605 38.537 4.692 1.00 3.84 88 ILE A C 1
ATOM 695 O O . ILE A 1 88 ? 39.388 37.372 4.330 1.00 4.28 88 ILE A O 1
ATOM 700 N N . THR A 1 89 ? 40.720 39.188 4.378 1.00 4.30 89 THR A N 1
ATOM 701 C CA . THR A 1 89 ? 41.751 38.587 3.574 1.00 4.33 89 THR A CA 1
ATOM 702 C C . THR A 1 89 ? 42.337 37.353 4.237 1.00 4.99 89 THR A C 1
ATOM 703 O O . THR A 1 89 ? 42.515 36.305 3.596 1.00 4.70 89 THR A O 1
ATOM 707 N N . ARG A 1 90 ? 42.606 37.437 5.529 1.00 4.70 90 ARG A N 1
ATOM 708 C CA . ARG A 1 90 ? 43.126 36.258 6.239 1.00 5.37 90 ARG A CA 1
ATOM 709 C C . ARG A 1 90 ? 42.110 35.115 6.204 1.00 4.61 90 ARG A C 1
ATOM 710 O O . ARG A 1 90 ? 42.486 33.957 6.010 1.00 5.00 90 ARG A O 1
ATOM 718 N N . MET A 1 91 ? 40.829 35.407 6.399 1.00 4.67 91 MET A N 1
ATOM 719 C CA . MET A 1 91 ? 39.807 34.381 6.350 1.00 4.91 91 MET A CA 1
ATOM 720 C C . MET A 1 91 ? 39.790 33.716 4.978 1.00 4.25 91 MET A C 1
ATOM 721 O O . MET A 1 91 ? 39.712 32.489 4.854 1.00 4.68 91 MET A O 1
ATOM 726 N N . ALA A 1 92 ? 39.856 34.517 3.919 1.00 4.11 92 ALA A N 1
ATOM 727 C CA . ALA A 1 92 ? 39.864 33.987 2.551 1.00 4.80 92 ALA A CA 1
ATOM 728 C C . ALA A 1 92 ? 41.061 33.095 2.312 1.00 4.56 92 ALA A C 1
ATOM 729 O O . ALA A 1 92 ? 40.961 32.016 1.747 1.00 5.09 92 ALA A O 1
ATOM 731 N N . GLN A 1 93 ? 42.235 33.567 2.731 1.00 5.10 93 GLN A N 1
ATOM 732 C CA . GLN A 1 93 ? 43.455 32.762 2.569 1.00 5.82 93 GLN A CA 1
ATOM 733 C C . GLN A 1 93 ? 43.367 31.452 3.306 1.00 5.88 93 GLN A C 1
ATOM 734 O O . GLN A 1 93 ? 43.757 30.394 2.784 1.00 6.43 93 GLN A O 1
ATOM 740 N N . ASP A 1 94 ? 42.891 31.525 4.538 1.00 4.92 94 ASP A N 1
ATOM 741 C CA . ASP A 1 94 ? 42.780 30.322 5.353 1.00 5.61 94 ASP A CA 1
ATOM 742 C C . ASP A 1 94 ? 41.735 29.352 4.813 1.00 5.42 94 ASP A C 1
ATOM 743 O O . ASP A 1 94 ? 41.953 28.129 4.827 1.00 6.12 94 ASP A O 1
ATOM 748 N N . MET A 1 95 ? 40.602 29.861 4.349 1.00 5.16 95 MET A N 1
ATOM 749 C CA . MET A 1 95 ? 39.589 28.985 3.779 1.00 5.24 95 MET A CA 1
ATOM 750 C C . MET A 1 95 ? 40.031 28.380 2.460 1.00 5.48 95 MET A C 1
ATOM 751 O O . MET A 1 95 ? 39.731 27.230 2.173 1.00 6.14 95 MET A O 1
ATOM 756 N N . LYS A 1 96 ? 40.771 29.125 1.647 1.00 6.32 96 LYS A N 1
ATOM 757 C CA A LYS A 1 96 ? 41.309 28.550 0.416 0.50 6.21 96 LYS A CA 1
ATOM 758 C CA B LYS A 1 96 ? 41.339 28.572 0.416 0.50 6.57 96 LYS A CA 1
ATOM 759 C C . LYS A 1 96 ? 42.278 27.423 0.748 1.00 6.77 96 LYS A C 1
ATOM 760 O O . LYS A 1 96 ? 42.198 26.362 0.144 1.00 7.52 96 LYS A O 1
ATOM 771 N N . ALA A 1 97 ? 43.170 27.668 1.706 1.00 6.52 97 ALA A N 1
ATOM 772 C CA . ALA A 1 97 ? 44.127 26.660 2.092 1.00 7.96 97 ALA A CA 1
ATOM 773 C C . ALA A 1 97 ? 43.423 25.424 2.617 1.00 7.82 97 ALA A C 1
ATOM 774 O O . ALA A 1 97 ? 43.825 24.293 2.325 1.00 9.46 97 ALA A O 1
ATOM 776 N N . TYR A 1 98 ? 42.341 25.609 3.379 1.00 7.32 98 TYR A N 1
ATOM 777 C CA . TYR A 1 98 ? 41.564 24.504 3.912 1.00 7.50 98 TYR A CA 1
ATOM 778 C C . TYR A 1 98 ? 40.955 23.665 2.786 1.00 7.62 98 TYR A C 1
ATOM 779 O O . TYR A 1 98 ? 40.940 22.422 2.869 1.00 8.71 98 TYR A O 1
ATOM 788 N N . GLY A 1 99 ? 40.432 24.327 1.755 1.00 7.35 99 GLY A N 1
ATOM 789 C CA . GLY A 1 99 ? 40.102 23.659 0.504 1.00 8.21 99 GLY A CA 1
ATOM 790 C C . GLY A 1 99 ? 38.710 23.104 0.347 1.00 8.60 99 GLY A C 1
ATOM 791 O O . GLY A 1 99 ? 38.211 22.940 -0.770 1.00 10.53 99 GLY A O 1
ATOM 792 N N . LYS A 1 100 ? 38.061 22.800 1.447 1.00 7.49 100 LYS A N 1
ATOM 793 C CA . LYS A 1 100 ? 36.808 22.068 1.418 1.00 8.21 100 LYS A CA 1
ATOM 794 C C . LYS A 1 100 ? 35.656 23.018 1.170 1.00 7.25 100 LYS A C 1
ATOM 795 O O . LYS A 1 100 ? 35.781 24.227 1.397 1.00 8.44 100 LYS A O 1
ATOM 801 N N . GLU A 1 101 ? 34.551 22.481 0.696 1.00 7.61 101 GLU A N 1
ATOM 802 C CA A GLU A 1 101 ? 33.344 23.271 0.365 0.50 7.68 101 GLU A CA 1
ATOM 803 C CA B GLU A 1 101 ? 33.410 23.317 0.364 0.50 7.67 101 GLU A CA 1
ATOM 804 C C . GLU A 1 101 ? 32.718 23.808 1.621 1.00 7.25 101 GLU A C 1
ATOM 805 O O . GLU A 1 101 ? 32.202 23.000 2.405 1.00 10.18 101 GLU A O 1
ATOM 816 N N . ILE A 1 102 ? 32.685 25.128 1.786 1.00 6.30 102 ILE A N 1
ATOM 817 C CA . ILE A 1 102 ? 32.105 25.825 2.939 1.00 6.30 102 ILE A CA 1
ATOM 818 C C . ILE A 1 102 ? 31.014 26.743 2.426 1.00 5.29 102 ILE A C 1
ATOM 819 O O . ILE A 1 102 ? 31.228 27.457 1.448 1.00 6.32 102 ILE A O 1
ATOM 824 N N . TRP A 1 103 ? 29.855 26.733 3.068 1.00 4.92 103 TRP A N 1
ATOM 825 C CA . TRP A 1 103 ? 28.762 27.680 2.752 1.00 4.85 103 TRP A CA 1
ATOM 826 C C . TRP A 1 103 ? 28.869 28.833 3.744 1.00 4.73 103 TRP A C 1
ATOM 827 O O . TRP A 1 103 ? 28.843 28.616 4.970 1.00 6.66 103 TRP A O 1
ATOM 838 N N . LEU A 1 104 ? 29.028 30.035 3.237 1.00 4.27 104 LEU A N 1
ATOM 839 C CA . LEU A 1 104 ? 29.259 31.195 4.073 1.00 3.86 104 LEU A CA 1
ATOM 840 C C . LEU A 1 104 ? 28.099 32.182 3.916 1.00 3.79 104 LEU A C 1
ATOM 841 O O . LEU A 1 104 ? 27.750 32.572 2.798 1.00 4.16 104 LEU A O 1
ATOM 846 N N . ARG A 1 105 ? 27.545 32.574 5.051 1.00 4.07 105 ARG A N 1
ATOM 847 C CA . ARG A 1 105 ? 26.354 33.407 5.120 1.00 4.19 105 ARG A CA 1
ATOM 848 C C . ARG A 1 105 ? 26.690 34.668 5.913 1.00 4.20 105 ARG A C 1
ATOM 849 O O . ARG A 1 105 ? 26.434 34.760 7.111 1.00 5.07 105 ARG A O 1
ATOM 857 N N . PRO A 1 106 ? 27.275 35.666 5.236 1.00 4.43 106 PRO A N 1
ATOM 858 C CA . PRO A 1 106 ? 27.655 36.907 5.907 1.00 4.59 106 PRO A CA 1
ATOM 859 C C . PRO A 1 106 ? 26.499 37.880 5.947 1.00 3.92 106 PRO A C 1
ATOM 860 O O . PRO A 1 106 ? 25.694 37.928 5.017 1.00 4.31 106 PRO A O 1
ATOM 864 N N . LEU A 1 107 ? 26.452 38.724 6.966 1.00 4.12 107 LEU A N 1
ATOM 865 C CA A LEU A 1 107 ? 25.521 39.830 7.027 0.50 4.64 107 LEU A CA 1
ATOM 866 C CA B LEU A 1 107 ? 25.541 39.853 6.912 0.50 4.38 107 LEU A CA 1
ATOM 867 C C . LEU A 1 107 ? 24.056 39.376 6.795 1.00 3.92 107 LEU A C 1
ATOM 868 O O . LEU A 1 107 ? 23.302 39.917 5.978 1.00 4.34 107 LEU A O 1
ATOM 877 N N . HIS A 1 108 ? 23.634 38.407 7.581 1.00 3.86 108 HIS A N 1
ATOM 878 C CA . HIS A 1 108 ? 22.316 37.809 7.432 1.00 3.43 108 HIS A CA 1
ATOM 879 C C . HIS A 1 108 ? 21.203 38.664 8.034 1.00 3.77 108 HIS A C 1
ATOM 880 O O . HIS A 1 108 ? 21.433 39.621 8.798 1.00 3.72 108 HIS A O 1
ATOM 887 N N . GLU A 1 109 ? 19.969 38.310 7.683 1.00 3.29 109 GLU A N 1
ATOM 888 C CA . GLU A 1 109 ? 18.763 38.969 8.188 1.00 3.52 109 GLU A CA 1
ATOM 889 C C . GLU A 1 109 ? 18.856 40.493 8.098 1.00 3.23 109 GLU A C 1
ATOM 890 O O . GLU A 1 109 ? 18.417 41.226 8.993 1.00 4.17 109 GLU A O 1
ATOM 896 N N . ALA A 1 110 ? 19.335 40.997 6.961 1.00 3.82 110 ALA A N 1
ATOM 897 C CA . ALA A 1 110 ? 19.539 42.432 6.818 1.00 4.14 110 ALA A CA 1
ATOM 898 C C . ALA A 1 110 ? 18.249 43.181 6.533 1.00 4.12 110 ALA A C 1
ATOM 899 O O . ALA A 1 110 ? 18.231 44.418 6.574 1.00 5.41 110 ALA A O 1
ATOM 901 N N . ASN A 1 111 ? 17.163 42.445 6.283 1.00 3.96 111 ASN A N 1
ATOM 902 C CA . ASN A 1 111 ? 15.834 43.045 6.194 1.00 3.80 111 ASN A CA 1
ATOM 903 C C . ASN A 1 111 ? 15.104 43.065 7.519 1.00 4.51 111 ASN A C 1
ATOM 904 O O . ASN A 1 111 ? 13.908 43.323 7.558 1.00 4.80 111 ASN A O 1
ATOM 909 N N . GLY A 1 112 ? 15.813 42.780 8.608 1.00 4.39 112 GLY A N 1
ATOM 910 C CA . GLY A 1 112 ? 15.354 43.078 9.957 1.00 5.12 112 GLY A CA 1
ATOM 911 C C . GLY A 1 112 ? 15.949 44.357 10.498 1.00 5.44 112 GLY A C 1
ATOM 912 O O . GLY A 1 112 ? 16.565 45.145 9.786 1.00 5.66 112 GLY A O 1
ATOM 913 N N . ASP A 1 113 ? 15.743 44.555 11.795 1.00 5.11 113 ASP A N 1
ATOM 914 C CA . ASP A 1 113 ? 16.198 45.777 12.468 1.00 6.71 113 ASP A CA 1
ATOM 915 C C . ASP A 1 113 ? 17.042 45.495 13.691 1.00 6.09 113 ASP A C 1
ATOM 916 O O . ASP A 1 113 ? 17.340 46.411 14.434 1.00 7.66 113 ASP A O 1
ATOM 921 N N . TRP A 1 114 ? 17.464 44.254 13.894 1.00 5.88 114 TRP A N 1
ATOM 922 C CA . TRP A 1 114 ? 18.140 43.849 15.121 1.00 5.95 114 TRP A CA 1
ATOM 923 C C . TRP A 1 114 ? 19.627 43.721 15.008 1.00 6.30 114 TRP A C 1
ATOM 924 O O . TRP A 1 114 ? 20.299 43.738 16.028 1.00 9.84 114 TRP A O 1
ATOM 935 N N . TYR A 1 115 ? 20.190 43.648 13.822 1.00 4.81 115 TYR A N 1
ATOM 936 C CA . TYR A 1 115 ? 21.638 43.551 13.682 1.00 5.02 115 TYR A CA 1
ATOM 937 C C . TYR A 1 115 ? 22.213 44.886 13.231 1.00 4.93 115 TYR A C 1
ATOM 938 O O . TYR A 1 115 ? 21.599 45.625 12.460 1.00 4.97 115 TYR A O 1
ATOM 947 N N . PRO A 1 116 ? 23.440 45.199 13.679 1.00 4.78 116 PRO A N 1
ATOM 948 C CA . PRO A 1 116 ? 24.028 46.511 13.385 1.00 5.35 116 PRO A CA 1
ATOM 949 C C . PRO A 1 116 ? 24.509 46.697 11.934 1.00 5.13 116 PRO A C 1
ATOM 950 O O . PRO A 1 116 ? 24.862 47.805 11.565 1.00 5.40 116 PRO A O 1
ATOM 954 N N . TRP A 1 117 ? 24.390 45.652 11.115 1.00 4.91 117 TRP A N 1
ATOM 955 C CA . TRP A 1 117 ? 24.628 45.692 9.684 1.00 5.22 117 TRP A CA 1
ATOM 956 C C . TRP A 1 117 ? 23.345 45.670 8.883 1.00 5.28 117 TRP A C 1
ATOM 957 O O . TRP A 1 117 ? 23.402 45.718 7.656 1.00 5.99 117 TRP A O 1
ATOM 968 N N . ALA A 1 118 ? 22.198 45.603 9.540 1.00 4.29 118 ALA A N 1
ATOM 969 C CA . ALA A 1 118 ? 20.933 45.449 8.851 1.00 5.23 118 ALA A CA 1
ATOM 970 C C . ALA A 1 118 ? 20.404 46.793 8.339 1.00 5.61 118 ALA A C 1
ATOM 971 O O . ALA A 1 118 ? 20.618 47.841 8.956 1.00 6.16 118 ALA A O 1
ATOM 973 N N . ILE A 1 119 ? 19.668 46.743 7.244 1.00 5.94 119 ILE A N 1
ATOM 974 C CA . ILE A 1 119 ? 19.068 47.930 6.676 1.00 6.41 119 ILE A CA 1
ATOM 975 C C . ILE A 1 119 ? 18.128 48.592 7.671 1.00 6.11 119 ILE A C 1
ATOM 976 O O . ILE A 1 119 ? 18.084 49.817 7.766 1.00 7.40 119 ILE A O 1
ATOM 981 N N . GLY A 1 120 ? 17.346 47.786 8.391 1.00 6.17 120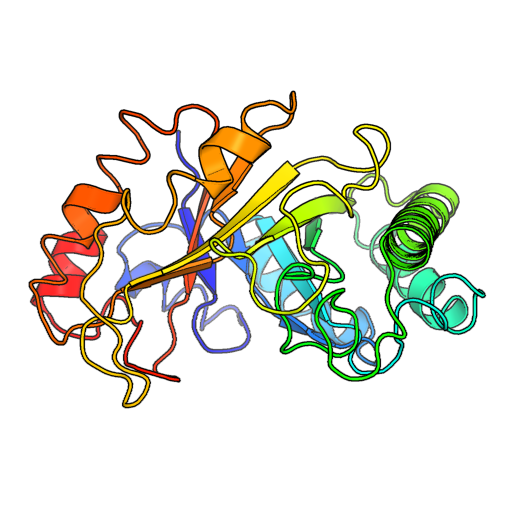 GLY A N 1
ATOM 982 C CA . GLY A 1 120 ? 16.416 48.341 9.355 1.00 6.79 120 GLY A CA 1
ATOM 983 C C . GLY A 1 120 ? 16.989 48.821 10.664 1.00 7.46 120 GLY A C 1
ATOM 984 O O . GLY A 1 120 ? 16.296 49.411 11.470 1.00 8.24 120 GLY A O 1
ATOM 985 N N . TYR A 1 121 ? 18.284 48.619 10.887 1.00 7.08 121 TYR A N 1
ATOM 986 C CA . TYR A 1 121 ? 18.914 49.042 12.143 1.00 7.91 121 TYR A CA 1
ATOM 987 C C . TYR A 1 121 ? 18.751 50.540 12.381 1.00 9.56 121 TYR A C 1
ATOM 988 O O . TYR A 1 121 ? 18.956 51.328 11.428 1.00 9.34 121 TYR A O 1
ATOM 997 N N . SER A 1 122 ? 18.456 50.872 13.661 1.00 10.65 122 SER A N 1
ATOM 998 C CA A SER A 1 122 ? 17.984 52.201 14.097 0.75 11.30 122 SER A CA 1
ATOM 999 C CA B SER A 1 122 ? 17.956 52.203 14.052 0.25 12.02 122 SER A CA 1
ATOM 1000 C C . SER A 1 122 ? 18.935 53.350 13.827 1.00 13.28 122 SER A C 1
ATOM 1001 O O . SER A 1 122 ? 18.554 54.482 13.882 1.00 15.79 122 SER A O 1
ATOM 1006 N N . SER A 1 123 ? 20.188 53.098 13.583 1.00 13.65 123 SER A N 1
ATOM 1007 C CA . SER A 1 123 ? 21.043 54.228 13.236 1.00 13.62 123 SER A CA 1
ATOM 1008 C C . SER A 1 123 ? 20.958 54.715 11.780 1.00 14.14 123 SER A C 1
ATOM 1009 O O . SER A 1 123 ? 21.534 55.786 11.454 1.00 15.64 123 SER A O 1
ATOM 1012 N N . ARG A 1 124 ? 20.332 53.943 10.886 1.00 13.21 124 ARG A N 1
ATOM 1013 C CA . ARG A 1 124 ? 20.159 54.286 9.474 1.00 12.92 124 ARG A CA 1
ATOM 1014 C C . ARG A 1 124 ? 21.439 54.225 8.647 1.00 12.28 124 ARG A C 1
ATOM 1015 O O . ARG A 1 124 ? 21.394 54.496 7.454 1.00 12.72 124 ARG A O 1
ATOM 1023 N N . VAL A 1 125 ? 22.532 53.744 9.237 1.00 10.60 125 VAL A N 1
ATOM 1024 C CA . VAL A 1 125 ? 23.855 53.734 8.545 1.00 10.70 125 VAL A CA 1
ATOM 1025 C C . VAL A 1 125 ? 23.919 52.740 7.395 1.00 8.82 125 VAL A C 1
ATOM 1026 O O . VAL A 1 125 ? 24.662 52.943 6.431 1.00 10.20 125 VAL A O 1
ATOM 1030 N N . ASN A 1 126 ? 23.154 51.663 7.488 1.00 7.18 126 ASN A N 1
ATOM 1031 C CA . ASN A 1 126 ? 23.194 50.654 6.441 1.00 6.73 126 ASN A CA 1
ATOM 1032 C C . ASN A 1 126 ? 22.092 50.910 5.413 1.00 6.61 126 ASN A C 1
ATOM 1033 O O . ASN A 1 126 ? 20.918 50.885 5.765 1.00 7.62 126 ASN A O 1
ATOM 1038 N N . THR A 1 127 ? 22.458 51.116 4.169 1.00 6.23 127 THR A N 1
ATOM 1039 C CA . THR A 1 127 ? 21.558 51.321 3.060 1.00 5.83 127 THR A CA 1
ATOM 1040 C C . THR A 1 127 ? 21.696 50.135 2.112 1.00 5.12 127 THR A C 1
ATOM 1041 O O . THR A 1 127 ? 22.644 49.346 2.219 1.00 4.75 127 THR A O 1
ATOM 1045 N N . ASN A 1 128 ? 20.789 50.001 1.155 1.00 4.38 128 ASN A N 1
ATOM 1046 C CA . ASN A 1 128 ? 20.972 48.959 0.161 1.00 4.84 128 ASN A CA 1
ATOM 1047 C C . ASN A 1 128 ? 22.340 49.097 -0.485 1.00 4.88 128 ASN A C 1
ATOM 1048 O O . ASN A 1 128 ? 23.018 48.101 -0.735 1.00 5.42 128 ASN A O 1
ATOM 1053 N N . GLU A 1 129 ? 22.726 50.317 -0.806 1.00 5.28 129 GLU A N 1
ATOM 1054 C CA . GLU A 1 129 ? 23.982 50.559 -1.519 1.00 5.68 129 GLU A CA 1
ATOM 1055 C C . GLU A 1 129 ? 25.188 50.138 -0.684 1.00 4.96 129 GLU A C 1
ATOM 1056 O O . GLU A 1 129 ? 26.113 49.509 -1.200 1.00 5.33 129 GLU A O 1
ATOM 1062 N N . THR A 1 130 ? 25.206 50.524 0.584 1.00 5.27 130 THR A N 1
ATOM 1063 C CA . THR A 1 130 ? 26.366 50.160 1.401 1.00 5.20 130 THR A CA 1
ATOM 1064 C C . THR A 1 130 ? 26.391 48.646 1.648 1.00 4.62 130 THR A C 1
ATOM 1065 O O . THR A 1 130 ? 27.452 48.023 1.670 1.00 4.87 130 THR A O 1
ATOM 1069 N N . TYR A 1 131 ? 25.225 48.037 1.834 1.00 4.39 131 TYR A N 1
ATOM 1070 C CA . TYR A 1 131 ? 25.117 46.603 2.010 1.00 4.17 131 TYR A CA 1
ATOM 1071 C C . TYR A 1 131 ? 25.639 45.847 0.810 1.00 4.27 131 TYR A C 1
ATOM 1072 O O . 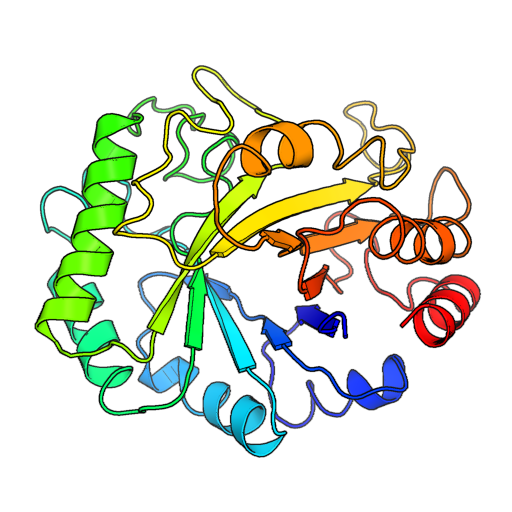TYR A 1 131 ? 26.476 44.936 0.933 1.00 4.55 131 TYR A O 1
ATOM 1081 N N . ILE A 1 132 ? 25.176 46.224 -0.375 1.00 4.09 132 ILE A N 1
ATOM 1082 C CA . ILE A 1 132 ? 25.586 45.536 -1.578 1.00 4.54 132 ILE A CA 1
ATOM 1083 C C . ILE A 1 132 ? 27.074 45.708 -1.807 1.00 4.36 132 ILE A C 1
ATOM 1084 O O . ILE A 1 132 ? 27.771 44.770 -2.161 1.00 4.51 132 ILE A O 1
ATOM 1089 N N . ALA A 1 133 ? 27.559 46.922 -1.617 1.00 4.47 133 ALA A N 1
ATOM 1090 C CA . ALA A 1 133 ? 28.973 47.175 -1.800 1.00 4.77 133 ALA A CA 1
ATOM 1091 C C . ALA A 1 133 ? 29.795 46.357 -0.820 1.00 4.26 133 ALA A C 1
ATOM 1092 O O . ALA A 1 133 ? 30.836 45.815 -1.182 1.00 4.95 133 ALA A O 1
ATOM 1094 N N . ALA A 1 134 ? 29.344 46.248 0.430 1.00 3.99 134 ALA A N 1
ATOM 1095 C CA . ALA A 1 134 ? 30.048 45.446 1.427 1.00 4.17 134 ALA A CA 1
ATOM 1096 C C . ALA A 1 134 ? 30.081 43.960 1.047 1.00 3.99 134 ALA A C 1
ATOM 1097 O O . ALA A 1 134 ? 31.128 43.312 1.093 1.00 4.52 134 ALA A O 1
ATOM 1099 N N . PHE A 1 135 ? 28.929 43.420 0.671 1.00 3.83 135 PHE A N 1
ATOM 1100 C CA . PHE A 1 135 ? 28.808 42.019 0.314 1.00 3.72 135 PHE A CA 1
ATOM 1101 C C . PHE A 1 135 ? 29.711 41.718 -0.867 1.00 3.61 135 PHE A C 1
ATOM 1102 O O . PHE A 1 135 ? 30.488 40.755 -0.874 1.00 3.82 135 PHE A O 1
ATOM 1110 N N . ARG A 1 136 ? 29.621 42.559 -1.902 1.00 4.37 136 ARG A N 1
ATOM 1111 C CA . ARG A 1 136 ? 30.460 42.361 -3.101 1.00 4.55 136 ARG A CA 1
ATOM 1112 C C . ARG A 1 136 ? 31.939 42.453 -2.759 1.00 4.19 136 ARG A C 1
ATOM 1113 O O . ARG A 1 136 ? 32.758 41.736 -3.336 1.00 4.95 136 ARG A O 1
ATOM 1121 N N . HIS A 1 137 ? 32.296 43.360 -1.855 1.00 4.55 137 HIS A N 1
ATOM 1122 C CA . HIS A 1 137 ? 33.700 43.547 -1.491 1.00 4.65 137 HIS A CA 1
ATOM 1123 C C . HIS A 1 137 ? 34.262 42.287 -0.826 1.00 4.26 137 HIS A C 1
ATOM 1124 O O . HIS A 1 137 ? 35.380 41.864 -1.129 1.00 4.38 137 HIS A O 1
ATOM 1131 N N . ILE A 1 138 ? 33.464 41.665 0.065 1.00 3.72 138 ILE A N 1
ATOM 1132 C CA . ILE A 1 138 ? 33.855 40.426 0.696 1.00 4.05 138 ILE A CA 1
ATOM 1133 C C . ILE A 1 138 ? 34.094 39.356 -0.359 1.00 4.01 138 ILE A C 1
ATOM 1134 O O . ILE A 1 138 ? 35.143 38.682 -0.371 1.00 4.18 138 ILE A O 1
ATOM 1139 N N . VAL A 1 139 ? 33.132 39.170 -1.258 1.00 3.99 139 VAL A N 1
ATOM 1140 C CA . VAL A 1 139 ? 33.241 38.143 -2.281 1.00 4.41 139 VAL A CA 1
ATOM 1141 C C . VAL A 1 139 ? 34.452 38.413 -3.177 1.00 4.29 139 VAL A C 1
ATOM 1142 O O . VAL A 1 139 ? 35.207 37.492 -3.500 1.00 4.30 139 VAL A O 1
ATOM 1146 N N . ASP A 1 140 ? 34.684 39.669 -3.548 1.00 4.15 140 ASP A N 1
ATOM 1147 C CA . ASP A 1 140 ? 35.835 40.019 -4.362 1.00 4.63 140 ASP A CA 1
ATOM 1148 C C . ASP A 1 140 ? 37.144 39.551 -3.695 1.00 3.76 140 ASP A C 1
ATOM 1149 O O . ASP A 1 140 ? 38.019 39.003 -4.345 1.00 4.70 140 ASP A O 1
ATOM 1154 N N . ILE A 1 141 ? 37.296 39.845 -2.409 1.00 4.02 141 ILE A N 1
ATOM 1155 C CA . ILE A 1 141 ? 38.519 39.461 -1.693 1.00 4.52 141 ILE A CA 1
ATOM 1156 C C . ILE A 1 141 ? 38.674 37.949 -1.703 1.00 4.38 141 ILE A C 1
ATOM 1157 O O . ILE A 1 141 ? 39.761 37.422 -1.924 1.00 4.54 141 ILE A O 1
ATOM 1162 N N . PHE A 1 142 ? 37.602 37.227 -1.436 1.00 4.06 142 PHE A N 1
ATOM 1163 C CA . PHE A 1 142 ? 37.674 35.756 -1.469 1.00 4.27 142 PHE A CA 1
ATOM 1164 C C . PHE A 1 142 ? 38.111 35.259 -2.835 1.00 4.12 142 PHE A C 1
ATOM 1165 O O . PHE A 1 142 ? 38.994 34.400 -2.926 1.00 4.91 142 PHE A O 1
ATOM 1173 N N . ARG A 1 143 ? 37.537 35.804 -3.895 1.00 4.13 143 ARG A N 1
ATOM 1174 C CA . ARG A 1 143 ? 37.912 35.386 -5.239 1.00 5.39 143 ARG A CA 1
ATOM 1175 C C . ARG A 1 143 ? 39.339 35.765 -5.592 1.00 5.69 143 ARG A C 1
ATOM 1176 O O . ARG A 1 143 ? 40.044 34.985 -6.229 1.00 6.86 143 ARG A O 1
ATOM 1184 N N . ALA A 1 144 ? 39.813 36.922 -5.160 1.00 5.68 144 ALA A N 1
ATOM 1185 C CA . ALA A 1 144 ? 41.192 37.339 -5.378 1.00 6.37 144 ALA A CA 1
ATOM 1186 C C . ALA A 1 144 ? 42.179 36.397 -4.707 1.00 6.95 144 ALA A C 1
ATOM 1187 O O . ALA A 1 144 ? 43.336 36.296 -5.119 1.00 9.18 144 ALA A O 1
ATOM 1189 N N . ASN A 1 145 ? 41.758 35.727 -3.657 1.00 6.33 145 ASN A N 1
ATOM 1190 C CA . ASN A 1 145 ? 42.566 34.782 -2.898 1.00 6.29 145 ASN A CA 1
ATOM 1191 C C . ASN A 1 145 ? 42.294 33.322 -3.273 1.00 7.45 145 ASN A C 1
ATOM 1192 O O . ASN A 1 145 ? 42.783 32.402 -2.604 1.00 8.11 145 ASN A O 1
ATOM 1197 N N . GLY A 1 146 ? 41.546 33.109 -4.348 1.00 7.08 146 GLY A N 1
ATOM 1198 C CA . GLY A 1 146 ? 41.351 31.777 -4.879 1.00 7.73 146 GLY A CA 1
ATOM 1199 C C . GLY A 1 146 ? 40.365 30.907 -4.134 1.00 8.09 146 GLY A C 1
ATOM 1200 O O . GLY A 1 146 ? 40.321 29.712 -4.365 1.00 8.98 146 GLY A O 1
ATOM 1201 N N . ALA A 1 147 ? 39.579 31.490 -3.229 1.00 6.71 147 ALA A N 1
ATOM 1202 C CA . ALA A 1 147 ? 38.710 30.705 -2.352 1.00 7.39 147 ALA A CA 1
ATOM 1203 C C . ALA A 1 147 ? 37.379 30.370 -3.038 1.00 7.91 147 ALA A C 1
ATOM 1204 O O . ALA A 1 147 ? 36.299 30.679 -2.537 1.00 7.93 147 ALA A O 1
ATOM 1206 N N . THR A 1 148 ? 37.453 29.674 -4.153 1.00 8.75 148 THR A N 1
ATOM 1207 C CA . THR A 1 148 ? 36.265 29.323 -4.911 1.00 9.62 148 THR A CA 1
ATOM 1208 C C . THR A 1 148 ? 35.550 28.110 -4.309 1.00 8.65 148 THR A C 1
ATOM 1209 O O . THR A 1 148 ? 34.458 27.764 -4.749 1.00 9.21 148 THR A O 1
ATOM 1213 N N . ASN A 1 149 ? 36.142 27.506 -3.285 1.00 7.20 149 ASN A N 1
ATOM 1214 C CA . ASN A 1 149 ? 35.481 26.511 -2.469 1.00 7.53 149 ASN A CA 1
ATOM 1215 C C . ASN A 1 149 ? 34.410 27.084 -1.531 1.00 6.34 149 ASN A C 1
ATOM 1216 O O . ASN A 1 149 ? 33.641 26.338 -0.949 1.00 7.75 149 ASN A O 1
ATOM 1221 N N . VAL A 1 150 ? 34.402 28.395 -1.377 1.00 5.25 150 VAL A N 1
ATOM 1222 C CA . VAL A 1 150 ? 33.442 29.063 -0.510 1.00 5.27 150 VAL A CA 1
ATOM 1223 C C . VAL A 1 150 ? 32.229 29.474 -1.332 1.00 5.55 150 VAL A C 1
ATOM 1224 O O . VAL A 1 150 ? 32.385 30.152 -2.361 1.00 6.59 150 VAL A O 1
ATOM 1228 N N . LYS A 1 151 ? 31.062 29.022 -0.900 1.00 4.88 151 LYS A N 1
ATOM 1229 C CA . LYS A 1 151 ? 29.795 29.283 -1.562 1.00 5.19 151 LYS A CA 1
ATOM 1230 C C . LYS A 1 151 ? 29.057 30.346 -0.784 1.00 4.42 151 LYS A C 1
ATOM 1231 O O . LYS A 1 151 ? 28.982 30.297 0.420 1.00 6.45 151 LYS A O 1
ATOM 1237 N N . TRP A 1 152 ? 28.502 31.320 -1.488 1.00 4.13 152 TRP A N 1
ATOM 1238 C CA . TRP A 1 152 ? 27.940 32.505 -0.868 1.00 4.04 152 TRP A CA 1
ATOM 1239 C C . TRP A 1 152 ? 26.426 32.399 -0.709 1.00 3.57 152 TRP A C 1
ATOM 1240 O O . TRP A 1 152 ? 25.717 32.148 -1.676 1.00 4.53 152 TRP A O 1
ATOM 1251 N N . VAL A 1 153 ? 25.950 32.607 0.510 1.00 3.46 153 VAL A N 1
ATOM 1252 C CA . VAL A 1 153 ? 24.542 32.488 0.878 1.00 3.83 153 VAL A CA 1
ATOM 1253 C C . VAL A 1 153 ? 23.988 33.857 1.211 1.00 3.49 153 VAL A C 1
ATOM 1254 O O . VAL A 1 153 ? 24.377 34.480 2.208 1.00 4.79 153 VAL A O 1
ATOM 1258 N N . PHE A 1 154 ? 23.093 34.358 0.341 1.00 3.68 154 PHE A N 1
ATOM 1259 C CA . PHE A 1 154 ? 22.272 35.526 0.575 1.00 3.60 154 PHE A CA 1
ATOM 1260 C C . PHE A 1 154 ? 21.111 35.135 1.476 1.00 3.81 154 PHE A C 1
ATOM 1261 O O . PHE A 1 154 ? 20.670 33.967 1.438 1.00 5.01 154 PHE A O 1
ATOM 1269 N N . ASN A 1 155 ? 20.608 36.042 2.289 1.00 3.50 155 ASN A N 1
ATOM 1270 C CA . ASN A 1 155 ? 19.593 35.698 3.272 1.00 3.63 155 ASN A CA 1
ATOM 1271 C C . ASN A 1 155 ? 18.588 36.811 3.463 1.00 3.63 155 ASN A C 1
ATOM 1272 O O . ASN A 1 155 ? 18.923 38.011 3.443 1.00 4.78 155 ASN A O 1
ATOM 1277 N N . VAL A 1 156 ? 17.360 36.386 3.743 1.00 3.63 156 VAL A N 1
ATOM 1278 C CA . VAL A 1 156 ? 16.323 37.263 4.254 1.00 3.93 156 VAL A CA 1
ATOM 1279 C C . VAL A 1 156 ? 15.668 36.645 5.476 1.00 3.60 156 VAL A C 1
ATOM 1280 O O . VAL A 1 156 ? 15.476 35.432 5.551 1.00 4.02 156 VAL A O 1
ATOM 1284 N N . ASN A 1 157 ? 15.226 37.512 6.379 1.00 3.96 157 ASN A N 1
ATOM 1285 C CA . ASN A 1 157 ? 14.234 37.144 7.365 1.00 3.73 157 ASN A CA 1
ATOM 1286 C C . ASN A 1 157 ? 12.890 36.966 6.660 1.00 3.77 157 ASN A C 1
ATOM 1287 O O . ASN A 1 157 ? 12.609 37.616 5.651 1.00 4.16 157 ASN A O 1
ATOM 1292 N N . CYS A 1 158 ? 12.041 36.128 7.223 1.00 4.17 158 CYS A N 1
ATOM 1293 C CA . CYS A 1 158 ? 10.746 35.841 6.645 1.00 5.12 158 CYS A CA 1
ATOM 1294 C C . CYS A 1 158 ? 9.862 37.090 6.515 1.00 4.67 158 CYS A C 1
ATOM 1295 O O . CYS A 1 158 ? 9.058 37.155 5.598 1.00 5.16 158 CYS A O 1
ATOM 1298 N N . ASP A 1 159 ? 10.056 38.052 7.418 1.00 5.04 159 ASP A N 1
ATOM 1299 C CA . ASP A 1 159 ? 9.339 39.315 7.437 1.00 5.95 159 ASP A CA 1
ATOM 1300 C C . ASP A 1 159 ? 10.328 40.451 7.350 1.00 5.68 159 ASP A C 1
ATOM 1301 O O . ASP A 1 159 ? 11.420 40.411 7.947 1.00 6.00 159 ASP A O 1
ATOM 1306 N N . ASN A 1 160 ? 9.945 41.513 6.662 1.00 5.60 160 ASN A N 1
ATOM 1307 C CA . ASN A 1 160 ? 10.686 42.788 6.694 1.00 5.76 160 ASN A CA 1
ATOM 1308 C C . ASN A 1 160 ? 10.343 43.529 7.969 1.00 6.06 160 ASN A C 1
ATOM 1309 O O . ASN A 1 160 ? 9.163 43.776 8.230 1.00 8.46 160 ASN A O 1
ATOM 1314 N N . VAL A 1 161 ? 11.327 43.839 8.790 1.00 5.67 161 VAL A N 1
ATOM 1315 C CA . VAL A 1 161 ? 11.096 44.486 10.074 1.00 6.64 161 VAL A CA 1
ATOM 1316 C C . VAL A 1 161 ? 11.989 45.692 10.145 1.00 6.88 161 VAL A C 1
ATOM 1317 O O . VAL A 1 161 ? 13.203 45.582 10.083 1.00 7.85 161 VAL A O 1
ATOM 1321 N N . GLY A 1 162 ? 11.391 46.863 10.283 1.00 8.00 162 GLY A N 1
ATOM 1322 C CA . GLY A 1 162 ? 12.145 48.093 10.374 1.00 8.33 162 GLY A CA 1
ATOM 1323 C C . GLY A 1 162 ? 12.032 48.932 9.114 1.00 7.85 162 GLY A C 1
ATOM 1324 O O . GLY A 1 162 ? 11.641 48.472 8.030 1.00 8.68 162 GLY A O 1
ATOM 1325 N N . ASN A 1 163 ? 12.364 50.200 9.262 1.00 8.02 163 ASN A N 1
ATOM 1326 C CA . ASN A 1 163 ? 12.223 51.116 8.133 1.00 8.79 163 ASN A CA 1
ATOM 1327 C C . ASN A 1 163 ? 13.212 50.772 7.034 1.00 7.80 163 ASN A C 1
ATOM 1328 O O . ASN A 1 163 ? 14.375 50.425 7.285 1.00 8.17 163 ASN A O 1
ATOM 1333 N N . GLY A 1 164 ? 12.717 50.828 5.804 1.00 6.52 164 GLY A N 1
ATOM 1334 C CA . GLY A 1 164 ? 13.572 50.667 4.626 1.00 6.49 164 GLY A CA 1
ATOM 1335 C C . GLY A 1 164 ? 13.871 49.258 4.190 1.00 5.68 164 GLY A C 1
ATOM 1336 O O . GLY A 1 164 ? 14.577 49.031 3.222 1.00 6.00 164 GLY A O 1
ATOM 1337 N N . THR A 1 165 ? 13.294 48.291 4.888 1.00 5.35 165 THR A N 1
ATOM 1338 C CA . THR A 1 165 ? 13.638 46.889 4.651 1.00 5.17 165 THR A CA 1
ATOM 1339 C C . THR A 1 165 ? 12.801 46.307 3.521 1.00 4.96 165 THR A C 1
ATOM 1340 O O . THR A 1 165 ? 11.658 46.721 3.282 1.00 5.50 165 THR A O 1
ATOM 1344 N N . SER A 1 166 ? 13.369 45.347 2.807 1.00 4.48 166 SER A N 1
ATOM 1345 C CA . SER A 1 166 ? 12.696 44.654 1.709 1.00 4.38 166 SER A CA 1
ATOM 1346 C C . SER A 1 166 ? 13.421 43.328 1.471 1.00 4.02 166 SER A C 1
ATOM 1347 O O . SER A 1 166 ? 14.551 43.124 1.926 1.00 4.17 166 SER A O 1
ATOM 1350 N N . TYR A 1 167 ? 12.784 42.439 0.717 1.00 4.29 167 TYR A N 1
ATOM 1351 C CA . TYR A 1 167 ? 13.412 41.156 0.454 1.00 4.47 167 TYR A CA 1
ATOM 1352 C C . TYR A 1 167 ? 14.595 41.258 -0.490 1.00 4.62 167 TYR A C 1
ATOM 1353 O O . TYR A 1 167 ? 15.561 40.508 -0.345 1.00 5.59 167 TYR A O 1
ATOM 1362 N N . LEU A 1 168 ? 14.519 42.161 -1.485 1.00 4.73 168 LEU A N 1
ATOM 1363 C CA . LEU A 1 168 ? 15.477 42.170 -2.564 1.00 5.02 168 LEU A CA 1
ATOM 1364 C C . LEU A 1 168 ? 16.200 43.478 -2.759 1.00 4.48 168 LEU A C 1
ATOM 1365 O O . LEU A 1 168 ? 17.084 43.559 -3.603 1.00 5.55 168 LEU A O 1
ATOM 1370 N N . GLY A 1 169 ? 15.892 44.522 -1.990 1.00 5.20 169 GLY A N 1
ATOM 1371 C CA . GLY A 1 169 ? 16.603 45.776 -2.173 1.00 5.85 169 GLY A CA 1
ATOM 1372 C C . GLY A 1 169 ? 18.088 45.656 -1.938 1.00 6.70 169 GLY A C 1
ATOM 1373 O O . GLY A 1 169 ? 18.874 46.368 -2.555 1.00 7.46 16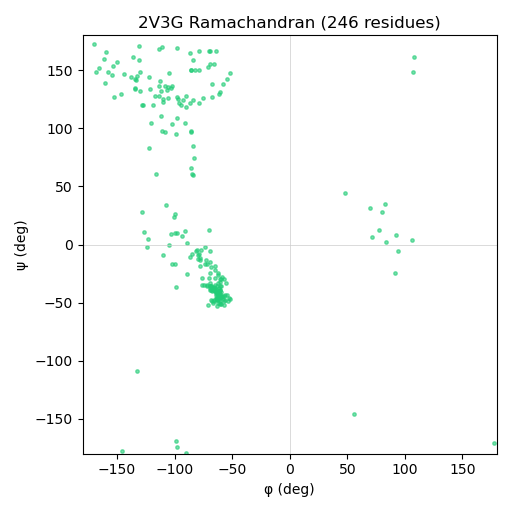9 GLY A O 1
ATOM 1374 N N . HIS A 1 170 ? 18.465 44.760 -1.030 1.00 5.98 170 HIS A N 1
ATOM 1375 C CA . HIS A 1 170 ? 19.856 44.553 -0.646 1.00 5.96 170 HIS A CA 1
ATOM 1376 C C . HIS A 1 170 ? 20.492 43.365 -1.365 1.00 5.46 170 HIS A C 1
ATOM 1377 O O . HIS A 1 170 ? 21.599 42.960 -1.020 1.00 5.69 170 HIS A O 1
ATOM 1384 N N . TYR A 1 171 ? 19.808 42.807 -2.373 1.00 5.27 171 TYR A N 1
ATOM 1385 C CA . TYR A 1 171 ? 20.352 41.672 -3.083 1.00 5.19 171 TYR A CA 1
ATOM 1386 C C . TYR A 1 171 ? 21.594 42.077 -3.895 1.00 5.13 171 TYR A C 1
ATOM 1387 O O . TYR A 1 171 ? 21.505 43.002 -4.706 1.00 5.29 171 TYR A O 1
ATOM 1396 N N . PRO A 1 172 ? 22.722 41.376 -3.725 1.00 4.45 172 PRO A N 1
ATOM 1397 C CA . PRO A 1 172 ? 23.963 41.844 -4.356 1.00 5.52 172 PRO A CA 1
ATOM 1398 C C . PRO A 1 172 ? 24.226 41.343 -5.763 1.00 5.41 172 PRO A C 1
ATOM 1399 O O . PRO A 1 172 ? 25.234 41.719 -6.336 1.00 6.83 172 PRO A O 1
ATOM 1403 N N . GLY A 1 173 ? 23.313 40.547 -6.316 1.00 5.67 173 GLY A N 1
ATOM 1404 C CA . GLY A 1 173 ? 23.401 40.113 -7.696 1.00 5.57 173 GLY A CA 1
ATOM 1405 C C . GLY A 1 173 ? 23.787 38.652 -7.844 1.00 5.45 173 GLY A C 1
ATOM 1406 O O . GLY A 1 173 ? 24.530 38.097 -7.033 1.00 5.14 173 GLY A O 1
ATOM 1407 N N . ASP A 1 174 ? 23.279 38.010 -8.905 1.00 5.44 174 ASP A N 1
ATOM 1408 C CA . ASP A 1 174 ? 23.564 36.580 -9.126 1.00 5.96 174 ASP A CA 1
ATOM 1409 C C . ASP A 1 174 ? 25.058 36.292 -9.252 1.00 5.80 174 ASP A C 1
ATOM 1410 O O . ASP A 1 174 ? 25.496 35.183 -8.939 1.00 6.25 174 ASP A O 1
ATOM 1415 N N . ASN A 1 175 ? 25.839 37.264 -9.723 1.00 6.00 175 ASN A N 1
ATOM 1416 C CA . ASN A 1 175 ? 27.280 37.081 -9.838 1.00 6.85 175 ASN A CA 1
ATOM 1417 C C . ASN A 1 175 ? 28.006 37.005 -8.507 1.00 6.20 175 ASN A C 1
ATOM 1418 O O . ASN A 1 175 ? 29.207 36.715 -8.524 1.00 7.54 175 ASN A O 1
ATOM 1423 N N . TYR A 1 176 ? 27.294 37.231 -7.398 1.00 5.48 176 TYR A N 1
ATOM 1424 C CA . TYR A 1 176 ? 27.884 37.259 -6.059 1.00 5.18 176 TYR A CA 1
ATOM 1425 C C . TYR A 1 176 ? 27.232 36.260 -5.120 1.00 4.94 176 TYR A C 1
ATOM 1426 O O . TYR A 1 176 ? 27.566 36.254 -3.941 1.00 5.99 176 TYR A O 1
ATOM 1435 N N . VAL A 1 177 ? 26.301 35.431 -5.624 1.00 4.80 177 VAL A N 1
ATOM 1436 C CA . VAL A 1 177 ? 25.476 34.575 -4.785 1.00 4.94 177 VAL A CA 1
ATOM 1437 C C . VAL A 1 177 ? 25.416 33.180 -5.368 1.00 4.27 177 VAL A C 1
ATOM 1438 O O . VAL A 1 177 ? 25.159 33.004 -6.564 1.00 5.92 177 VAL A O 1
ATOM 1442 N N . ASP A 1 178 ? 25.600 32.186 -4.524 1.00 4.01 178 ASP A N 1
ATOM 1443 C CA . ASP A 1 178 ? 25.391 30.803 -4.890 1.00 4.24 178 ASP A CA 1
ATOM 1444 C C . ASP A 1 178 ? 24.026 30.266 -4.444 1.00 4.09 178 ASP A C 1
ATOM 1445 O O . ASP A 1 178 ? 23.429 29.462 -5.153 1.00 5.19 178 ASP A O 1
ATOM 1450 N N . TYR A 1 179 ? 23.560 30.690 -3.277 1.00 3.99 179 TYR A N 1
ATOM 1451 C CA . TYR A 1 179 ? 22.296 30.244 -2.719 1.00 4.18 179 TYR A CA 1
ATOM 1452 C C . TYR A 1 179 ? 21.615 31.465 -2.127 1.00 4.09 179 TYR A C 1
ATOM 1453 O O . TYR A 1 179 ? 22.268 32.320 -1.538 1.00 4.59 179 TYR A O 1
ATOM 1462 N N . THR A 1 180 ? 20.272 31.522 -2.237 1.00 3.39 180 THR A N 1
ATOM 1463 C CA . THR A 1 180 ? 19.495 32.421 -1.408 1.00 4.01 180 THR A CA 1
ATOM 1464 C C . THR A 1 180 ? 18.940 31.613 -0.225 1.00 3.37 180 THR A C 1
ATOM 1465 O O . THR A 1 180 ? 19.009 30.379 -0.217 1.00 4.52 180 THR A O 1
ATOM 1469 N N . SER A 1 181 ? 18.394 32.300 0.768 1.00 3.64 181 SER A N 1
ATOM 1470 C CA . SER A 1 181 ? 17.964 31.591 1.971 1.00 3.91 181 SER A CA 1
ATOM 1471 C C . SER A 1 181 ? 16.992 32.451 2.753 1.00 3.27 181 SER A C 1
ATOM 1472 O O . SER A 1 181 ? 16.949 33.679 2.621 1.00 3.24 181 SER A O 1
ATOM 1475 N N . ILE A 1 182 ? 16.231 31.770 3.600 1.00 2.78 182 ILE A N 1
ATOM 1476 C CA . ILE A 1 182 ? 15.219 32.395 4.442 1.00 3.94 182 ILE A CA 1
ATOM 1477 C C . ILE A 1 182 ? 15.368 31.859 5.863 1.00 3.22 182 ILE A C 1
ATOM 1478 O O . ILE A 1 182 ? 15.620 30.663 6.052 1.00 3.81 182 ILE A O 1
ATOM 1483 N N . ASP A 1 183 ? 15.174 32.746 6.839 1.00 3.52 183 ASP A N 1
ATOM 1484 C CA . ASP A 1 183 ? 15.037 32.374 8.230 1.00 3.67 183 ASP A CA 1
ATOM 1485 C C . ASP A 1 183 ? 13.619 32.662 8.683 1.00 3.64 183 ASP A C 1
ATOM 1486 O O . ASP A 1 183 ? 13.030 33.691 8.314 1.00 4.59 183 ASP A O 1
ATOM 1491 N N . GLY A 1 184 ? 13.038 31.794 9.491 1.00 3.45 184 GLY A N 1
ATOM 1492 C CA . GLY A 1 184 ? 11.684 32.047 9.983 1.00 4.30 184 GLY A CA 1
ATOM 1493 C C . GLY A 1 184 ? 11.301 31.108 11.095 1.00 3.76 184 GLY A C 1
ATOM 1494 O O . GLY A 1 184 ? 11.707 29.939 11.099 1.00 4.24 184 GLY A O 1
ATOM 1495 N N . TYR A 1 185 ? 10.464 31.605 12.002 1.00 4.01 185 TYR A N 1
ATOM 1496 C CA . TYR A 1 185 ? 10.085 30.877 13.188 1.00 4.13 185 TYR A CA 1
ATOM 1497 C C . TYR A 1 185 ? 8.592 30.956 13.426 1.00 4.35 185 TYR A C 1
ATOM 1498 O O . TYR A 1 185 ? 7.969 32.005 13.232 1.00 4.78 185 TYR A O 1
ATOM 1507 N N . ASN A 1 186 ? 8.037 29.842 13.903 1.00 4.15 186 ASN A N 1
ATOM 1508 C CA . ASN A 1 186 ? 6.693 29.873 14.477 1.00 4.52 186 ASN A CA 1
ATOM 1509 C C . ASN A 1 186 ? 6.854 30.145 15.977 1.00 4.20 186 ASN A C 1
ATOM 1510 O O . ASN A 1 186 ? 7.217 29.249 16.739 1.00 4.26 186 ASN A O 1
ATOM 1515 N N . TRP A 1 187 ? 6.569 31.361 16.391 1.00 4.58 187 TRP A N 1
ATOM 1516 C CA . TRP A 1 187 ? 6.728 31.795 17.775 1.00 5.64 187 TRP A CA 1
ATOM 1517 C C . TRP A 1 187 ? 5.609 31.303 18.682 1.00 5.11 187 TRP A C 1
ATOM 1518 O O . TRP A 1 187 ? 5.685 31.411 19.903 1.00 5.83 187 TRP A O 1
ATOM 1529 N N . GLY A 1 188 ? 4.537 30.779 18.096 1.00 5.80 188 GLY A N 1
ATOM 1530 C CA . GLY A 1 188 ? 3.362 30.430 18.888 1.00 5.78 188 GLY A CA 1
ATOM 1531 C C . GLY A 1 188 ? 2.880 31.638 19.650 1.00 5.95 188 GLY A C 1
ATOM 1532 O O . GLY A 1 188 ? 3.016 32.756 19.201 1.00 6.43 188 GLY A O 1
ATOM 1533 N N . THR A 1 189 ? 2.363 31.406 20.850 1.00 6.22 189 THR A N 1
ATOM 1534 C CA . THR A 1 189 ? 1.836 32.474 21.691 1.00 7.37 189 THR A CA 1
ATOM 1535 C C . THR A 1 189 ? 2.851 32.866 22.753 1.00 7.67 189 THR A C 1
ATOM 1536 O O . THR A 1 189 ? 2.491 33.415 23.775 1.00 9.73 189 THR A O 1
ATOM 1540 N N . THR A 1 190 ? 4.125 32.613 22.508 1.00 7.67 190 THR A N 1
ATOM 1541 C CA . THR A 1 190 ? 5.133 32.769 23.549 1.00 8.18 190 THR A CA 1
ATOM 1542 C C . THR A 1 190 ? 5.589 34.180 23.852 1.00 10.59 190 THR A C 1
ATOM 1543 O O . THR A 1 190 ? 6.177 34.400 24.899 1.00 11.88 190 THR A O 1
ATOM 1547 N N . GLN A 1 191 ? 5.355 35.123 22.945 1.00 10.97 191 GLN A N 1
ATOM 1548 C CA . GLN A 1 191 ? 5.933 36.463 23.085 1.00 14.57 191 GLN A CA 1
ATOM 1549 C C . GLN A 1 191 ? 4.870 37.462 23.516 1.00 16.91 191 GLN A C 1
ATOM 1550 O O . GLN A 1 191 ? 3.780 37.454 22.992 1.00 16.97 191 GLN A O 1
ATOM 1556 N N . SER A 1 192 ? 5.226 38.310 24.482 1.00 20.54 192 SER A N 1
ATOM 1557 C CA . SER A 1 192 ? 4.379 39.407 24.966 1.00 22.59 192 SER A CA 1
ATOM 1558 C C . SER A 1 192 ? 4.122 40.478 23.883 1.00 23.82 192 SER A C 1
ATOM 1559 O O . SER A 1 192 ? 3.177 41.259 24.020 1.00 26.82 192 SER A O 1
ATOM 1562 N N . TRP A 1 193 ? 4.935 40.525 22.820 1.00 24.74 193 TRP A N 1
ATOM 1563 C CA . TRP A 1 193 ? 4.594 41.343 21.631 1.00 24.76 193 TRP A CA 1
ATOM 1564 C C . TRP A 1 193 ? 3.412 40.818 20.783 1.00 23.92 193 TRP A C 1
ATOM 1565 O O . TRP A 1 193 ? 3.197 41.298 19.657 1.00 26.10 193 TRP A O 1
ATOM 1576 N N . GLY A 1 194 ? 2.655 39.853 21.327 1.00 22.33 194 GLY A N 1
ATOM 1577 C CA . GLY A 1 194 ? 1.400 39.382 20.733 1.00 19.91 194 GLY A CA 1
ATOM 1578 C C . GLY A 1 194 ? 1.592 38.349 19.630 1.00 18.07 194 GLY A C 1
ATOM 1579 O O . GLY A 1 194 ? 0.815 38.308 18.663 1.00 18.38 194 GLY A O 1
ATOM 1580 N N . SER A 1 195 ? 2.608 37.487 19.761 1.00 15.64 195 SER A N 1
ATOM 1581 C CA . SER A 1 195 ? 2.871 36.503 18.720 1.00 13.29 195 SER A CA 1
ATOM 1582 C C . SER A 1 195 ? 1.727 35.515 18.639 1.00 11.90 195 SER A C 1
ATOM 1583 O O . SER A 1 195 ? 0.994 35.293 19.619 1.00 12.41 195 SER A O 1
ATOM 1586 N N . GLN A 1 196 ? 1.572 34.913 17.461 1.00 10.77 196 GLN A N 1
ATOM 1587 C CA . GLN A 1 196 ? 0.574 33.912 17.246 1.00 10.78 196 GLN A CA 1
ATOM 1588 C C . GLN A 1 196 ? 1.184 32.686 16.578 1.00 8.07 196 GLN A C 1
ATOM 1589 O O . GLN A 1 196 ? 2.203 32.757 15.881 1.00 8.89 196 GLN A O 1
ATOM 1595 N N . TRP A 1 197 ? 0.495 31.573 16.738 1.00 8.34 197 TRP A N 1
ATOM 1596 C CA . TRP A 1 197 ? 0.815 30.348 16.027 1.00 7.61 197 TRP A CA 1
ATOM 1597 C C . TRP A 1 197 ? 0.689 30.592 14.525 1.00 6.99 197 TRP A C 1
ATOM 1598 O O . TRP A 1 197 ? -0.316 31.121 14.054 1.00 8.07 197 TRP A O 1
ATOM 1609 N N . GLN A 1 198 ? 1.706 30.186 13.792 1.00 5.74 198 GLN A N 1
ATOM 1610 C CA . GLN A 1 198 ? 1.764 30.313 12.327 1.00 6.02 198 GLN A CA 1
ATOM 1611 C C . GLN A 1 198 ? 2.259 28.986 11.781 1.00 5.40 198 GLN A C 1
ATOM 1612 O O . GLN A 1 198 ? 3.253 28.463 12.274 1.00 5.83 198 GLN A O 1
ATOM 1618 N N . SER A 1 199 ? 1.632 28.481 10.739 1.00 5.65 199 SER A N 1
ATOM 1619 C CA . SER A 1 199 ? 2.122 27.323 10.038 1.00 6.30 199 SER A CA 1
ATOM 1620 C C . SER A 1 199 ? 3.396 27.679 9.271 1.00 5.64 199 SER A C 1
ATOM 1621 O O . SER A 1 199 ? 3.706 28.853 9.051 1.00 5.54 199 SER A O 1
ATOM 1624 N N . PHE A 1 200 ? 4.111 26.657 8.802 1.00 6.58 200 PHE A N 1
ATOM 1625 C CA . PHE A 1 200 ? 5.269 26.885 7.967 1.00 6.74 200 PHE A CA 1
ATOM 1626 C C . PHE A 1 200 ? 4.922 27.788 6.781 1.00 6.78 200 PHE A C 1
ATOM 1627 O O . PHE A 1 200 ? 5.677 28.708 6.475 1.00 6.26 200 PHE A O 1
ATOM 1635 N N . ASP A 1 201 ? 3.799 27.539 6.079 1.00 7.97 201 ASP A N 1
ATOM 1636 C CA A ASP A 1 201 ? 3.404 28.427 4.969 0.50 8.16 201 ASP A CA 1
ATOM 1637 C CA B ASP A 1 201 ? 3.400 28.423 4.969 0.50 8.52 201 ASP A CA 1
ATOM 1638 C C . ASP A 1 201 ? 3.192 29.859 5.384 1.00 7.59 201 ASP A C 1
ATOM 1639 O O . ASP A 1 201 ? 3.630 30.775 4.694 1.00 8.60 201 ASP A O 1
ATOM 1648 N N . GLN A 1 202 ? 2.492 30.059 6.493 1.00 7.44 202 GLN A N 1
ATOM 1649 C CA . GLN A 1 202 ? 2.260 31.396 6.966 1.00 7.20 202 GLN A CA 1
ATOM 1650 C C . GLN A 1 202 ? 3.569 32.102 7.251 1.00 6.27 202 GLN A C 1
ATOM 1651 O O . GLN A 1 202 ? 3.705 33.287 7.013 1.00 7.73 202 GLN A O 1
ATOM 1657 N N . VAL A 1 203 ? 4.564 31.373 7.746 1.00 5.19 203 VAL A N 1
ATOM 1658 C CA . VAL A 1 203 ? 5.854 31.975 8.019 1.00 4.85 203 VAL A CA 1
ATOM 1659 C C . VAL A 1 203 ? 6.599 32.310 6.722 1.00 4.80 203 VAL A C 1
ATOM 1660 O O . VAL A 1 203 ? 7.098 33.411 6.573 1.00 5.33 203 VAL A O 1
ATOM 1664 N N . PHE A 1 204 ? 6.724 31.335 5.825 1.00 4.40 204 PHE A N 1
ATOM 1665 C CA . PHE A 1 204 ? 7.683 31.375 4.728 1.00 4.95 204 PHE A CA 1
ATOM 1666 C C . PHE A 1 204 ? 7.177 31.775 3.383 1.00 4.79 204 PHE A C 1
ATOM 1667 O O . PHE A 1 204 ? 7.989 32.096 2.506 1.00 5.23 204 PHE A O 1
ATOM 1675 N N . SER A 1 205 ? 5.868 31.757 3.141 1.00 5.54 205 SER A N 1
ATOM 1676 C CA A SER A 1 205 ? 5.399 31.878 1.763 0.50 6.16 205 SER A CA 1
ATOM 1677 C CA B SER A 1 205 ? 5.421 31.850 1.753 0.50 6.08 205 SER A CA 1
ATOM 1678 C C . SER A 1 205 ? 5.801 33.168 1.073 1.00 6.59 205 SER A C 1
ATOM 1679 O O . SER A 1 205 ? 6.172 33.153 -0.102 1.00 7.40 205 SER A O 1
ATOM 1684 N N . ARG A 1 206 ? 5.692 34.284 1.773 1.00 6.11 206 ARG A N 1
ATOM 1685 C CA . ARG A 1 206 ? 5.950 35.583 1.164 1.00 6.95 206 ARG A CA 1
ATOM 1686 C C . ARG A 1 206 ? 7.414 35.728 0.762 1.00 6.72 206 ARG A C 1
ATOM 1687 O O . ARG A 1 206 ? 7.718 36.172 -0.330 1.00 7.01 206 ARG A O 1
ATOM 1695 N N . ALA A 1 207 ? 8.323 35.380 1.659 1.00 5.84 207 ALA A N 1
ATOM 1696 C CA . ALA A 1 207 ? 9.741 35.455 1.341 1.00 5.03 207 ALA A CA 1
ATOM 1697 C C . ALA A 1 207 ? 10.079 34.499 0.224 1.00 5.34 207 ALA A C 1
ATOM 1698 O O . ALA A 1 207 ? 10.886 34.827 -0.655 1.00 5.85 207 ALA A O 1
ATOM 1700 N N . TYR A 1 208 ? 9.496 33.310 0.249 1.00 5.64 208 TYR A N 1
ATOM 1701 C CA . TYR A 1 208 ? 9.772 32.335 -0.799 1.00 5.67 208 TYR A CA 1
ATOM 1702 C C . TYR A 1 208 ? 9.326 32.875 -2.148 1.00 6.42 208 TYR A C 1
ATOM 1703 O O . TYR A 1 208 ? 10.036 32.722 -3.150 1.00 6.78 208 TYR A O 1
ATOM 1712 N N . GLN A 1 209 ? 8.156 33.501 -2.206 1.00 6.35 209 GLN A N 1
ATOM 1713 C CA . GLN A 1 209 ? 7.677 34.026 -3.491 1.00 8.34 209 GLN A CA 1
ATOM 1714 C C . GLN A 1 209 ? 8.659 35.059 -4.045 1.00 6.96 209 GLN A C 1
ATOM 1715 O O . GLN A 1 209 ? 8.888 35.130 -5.255 1.00 8.23 209 GLN A O 1
ATOM 1721 N N . ALA A 1 210 ? 9.220 35.901 -3.183 1.00 6.03 210 ALA A N 1
ATOM 1722 C CA . ALA A 1 210 ? 10.189 36.876 -3.635 1.00 6.51 210 ALA A CA 1
ATOM 1723 C C . ALA A 1 210 ? 11.464 36.211 -4.143 1.00 5.67 210 ALA A C 1
ATOM 1724 O O . ALA A 1 210 ? 11.950 36.540 -5.220 1.00 6.44 210 ALA A O 1
ATOM 1726 N N . LEU A 1 211 ? 12.020 35.275 -3.373 1.00 5.90 211 LEU A N 1
ATOM 1727 C CA . LEU A 1 211 ? 13.257 34.604 -3.773 1.00 5.80 211 LEU A CA 1
ATOM 1728 C C . LEU A 1 211 ? 13.079 33.679 -4.951 1.00 6.09 211 LEU A C 1
ATOM 1729 O O . LEU A 1 211 ? 14.009 33.403 -5.696 1.00 6.68 211 LEU A O 1
ATOM 1734 N N . ALA A 1 212 ? 11.858 33.194 -5.156 1.00 7.23 212 ALA A N 1
ATOM 1735 C CA . ALA A 1 212 ? 11.611 32.265 -6.251 1.00 8.07 212 ALA A CA 1
ATOM 1736 C C . ALA A 1 212 ? 11.735 32.990 -7.607 1.00 9.02 212 ALA A C 1
ATOM 1737 O O . ALA A 1 212 ? 11.851 32.306 -8.638 1.00 10.98 212 ALA A O 1
ATOM 1739 N N . SER A 1 213 ? 11.730 34.333 -7.600 1.00 8.93 213 SER A N 1
ATOM 1740 C CA A SER A 1 213 ? 11.979 35.185 -8.773 0.50 10.21 213 SER A CA 1
ATOM 1741 C CA B SER A 1 213 ? 11.971 35.101 -8.824 0.50 10.84 213 SER A CA 1
ATOM 1742 C C . SER A 1 213 ? 13.442 35.251 -9.187 1.00 10.17 213 SER A C 1
ATOM 1743 O O . SER A 1 213 ? 13.756 35.910 -10.184 1.00 12.23 213 SER A O 1
ATOM 1748 N N . ILE A 1 214 ? 14.332 34.661 -8.380 1.00 7.95 214 ILE A N 1
ATOM 1749 C CA . ILE A 1 214 ? 15.766 34.608 -8.634 1.00 7.91 214 ILE A CA 1
ATOM 1750 C C . ILE A 1 214 ? 1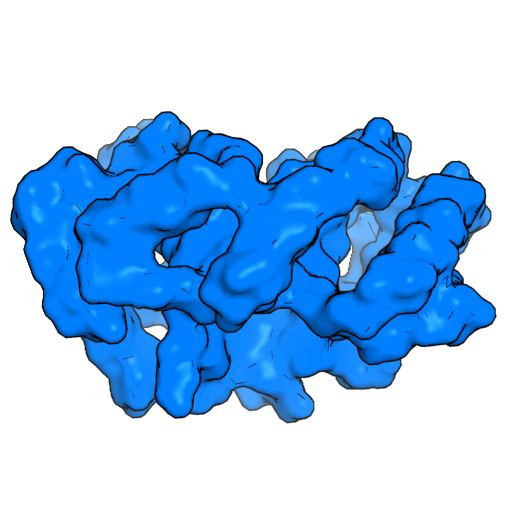6.124 33.190 -9.009 1.00 6.91 214 ILE A C 1
ATOM 1751 O O . ILE A 1 214 ? 15.711 32.240 -8.363 1.00 6.68 214 ILE A O 1
ATOM 1756 N N . ASN A 1 215 ? 16.958 33.049 -10.043 1.00 6.17 215 ASN A N 1
ATOM 1757 C CA . ASN A 1 215 ? 17.380 31.753 -10.535 1.00 6.02 215 ASN A CA 1
ATOM 1758 C C . ASN A 1 215 ? 18.581 31.229 -9.748 1.00 5.42 215 ASN A C 1
ATOM 1759 O O . ASN A 1 215 ? 19.679 31.012 -10.284 1.00 6.00 215 ASN A O 1
ATOM 1764 N N . LYS A 1 216 ? 18.360 31.050 -8.449 1.00 5.61 216 LYS A N 1
ATOM 1765 C CA . LYS A 1 216 ? 19.292 30.460 -7.528 1.00 5.05 216 LYS A CA 1
ATOM 1766 C C . LYS A 1 216 ? 18.535 29.492 -6.632 1.00 4.78 216 LYS A C 1
ATOM 1767 O O . LYS A 1 216 ? 17.378 29.741 -6.312 1.00 5.40 216 LYS A O 1
ATOM 1773 N N A PRO A 1 217 ? 19.192 28.385 -6.203 0.50 4.94 217 PRO A N 1
ATOM 1774 N N B PRO A 1 217 ? 19.204 28.430 -6.176 0.50 4.87 217 PRO A N 1
ATOM 1775 C CA A PRO A 1 217 ? 18.534 27.517 -5.238 0.50 4.79 217 PRO A CA 1
ATOM 1776 C CA B PRO A 1 217 ? 18.634 27.497 -5.216 0.50 4.76 217 PRO A CA 1
ATOM 1777 C C A PRO A 1 217 ? 18.409 28.194 -3.883 0.50 4.52 217 PRO A C 1
ATOM 1778 C C B PRO A 1 217 ? 18.467 28.153 -3.846 0.50 4.62 217 PRO A C 1
ATOM 1779 O O A PRO A 1 217 ? 19.135 29.136 -3.582 0.50 4.87 217 PRO A O 1
ATOM 1780 O O B PRO A 1 217 ? 19.235 29.035 -3.490 0.50 4.96 217 PRO A O 1
ATOM 1787 N N . ILE A 1 218 ? 17.488 27.664 -3.087 1.00 4.53 218 ILE A N 1
ATOM 1788 C CA . ILE A 1 218 ? 17.097 28.258 -1.808 1.00 4.55 218 ILE A CA 1
ATOM 1789 C C . ILE A 1 218 ? 17.354 27.315 -0.643 1.00 4.01 218 ILE A C 1
ATOM 1790 O O . ILE A 1 218 ? 17.079 26.124 -0.737 1.00 5.20 218 ILE A O 1
ATOM 1795 N N . ILE A 1 219 ? 17.866 27.862 0.447 1.00 4.15 219 ILE A N 1
ATOM 1796 C CA . ILE A 1 219 ? 18.072 27.137 1.704 1.00 4.63 219 ILE A CA 1
ATOM 1797 C C . ILE A 1 219 ? 17.132 27.730 2.742 1.00 3.94 219 ILE A C 1
ATOM 1798 O O . ILE A 1 219 ? 17.032 28.955 2.860 1.00 4.38 219 ILE A O 1
ATOM 1803 N N . ILE A 1 220 ? 16.477 26.894 3.535 1.00 3.70 220 ILE A N 1
ATOM 1804 C CA . ILE A 1 220 ? 15.842 27.373 4.774 1.00 4.08 220 ILE A CA 1
ATOM 1805 C C . ILE A 1 220 ? 16.967 27.312 5.808 1.00 3.83 220 ILE A C 1
ATOM 1806 O O . ILE A 1 220 ? 17.332 26.244 6.310 1.00 4.61 220 ILE A O 1
ATOM 1811 N N . ALA A 1 221 ? 17.617 28.449 6.031 1.00 4.15 221 ALA A N 1
ATOM 1812 C CA . ALA A 1 221 ? 18.863 28.515 6.822 1.00 4.25 221 ALA A CA 1
ATOM 1813 C C . ALA A 1 221 ? 18.620 28.414 8.315 1.00 3.88 221 ALA A C 1
ATOM 1814 O O . ALA A 1 221 ? 19.494 27.912 9.030 1.00 4.25 221 ALA A O 1
ATOM 1816 N N . GLU A 1 222 ? 17.453 28.865 8.758 1.00 3.51 222 GLU A N 1
ATOM 1817 C CA . GLU A 1 222 ? 17.021 28.712 10.129 1.00 3.43 222 GLU A CA 1
ATOM 1818 C C . GLU A 1 222 ? 15.520 28.545 10.146 1.00 3.31 222 GLU A C 1
ATOM 1819 O O . GLU A 1 222 ? 14.809 29.384 9.571 1.00 3.94 222 GLU A O 1
ATOM 1825 N N . PHE A 1 223 ? 15.032 27.521 10.824 1.00 3.47 223 PHE A N 1
ATOM 1826 C CA . PHE A 1 223 ? 13.609 27.436 11.133 1.00 3.69 223 PHE A CA 1
ATOM 1827 C C . PHE A 1 223 ? 13.422 26.614 12.375 1.00 3.57 223 PHE A C 1
ATOM 1828 O O . PHE A 1 223 ? 14.233 25.749 12.689 1.00 3.70 223 PHE A O 1
ATOM 1836 N N . ALA A 1 224 ? 12.321 26.874 13.077 1.00 3.72 224 ALA A N 1
ATOM 1837 C CA . ALA A 1 224 ? 11.914 26.097 14.229 1.00 3.72 224 ALA A CA 1
ATOM 1838 C C . ALA A 1 224 ? 10.497 26.547 14.597 1.00 3.64 224 ALA A C 1
ATOM 1839 O O . ALA A 1 224 ? 9.963 27.518 14.090 1.00 4.25 224 ALA A O 1
ATOM 1841 N N . SER A 1 225 ? 9.913 25.810 15.540 1.00 3.81 225 SER A N 1
ATOM 1842 C CA . SER A 1 225 ? 8.601 26.096 16.098 1.00 3.96 225 SER A CA 1
ATOM 1843 C C . SER A 1 225 ? 8.644 26.026 17.611 1.00 4.10 225 SER A C 1
ATOM 1844 O O . SER A 1 225 ? 9.339 25.179 18.190 1.00 4.70 225 SER A O 1
ATOM 1847 N N . ALA A 1 226 ? 7.853 26.895 18.218 1.00 4.36 226 ALA A N 1
ATOM 1848 C CA . ALA A 1 226 ? 7.500 26.810 19.638 1.00 4.86 226 ALA A CA 1
ATOM 1849 C C . ALA A 1 226 ? 6.593 25.608 19.879 1.00 4.65 226 ALA A C 1
ATOM 1850 O O . ALA A 1 226 ? 5.995 25.041 18.961 1.00 4.95 226 ALA A O 1
ATOM 1852 N N . GLU A 1 227 ? 6.434 25.271 21.161 1.00 5.05 227 GLU A N 1
ATOM 1853 C CA . GLU A 1 227 ? 5.473 24.317 21.649 1.00 5.48 227 GLU A CA 1
ATOM 1854 C C . GLU A 1 227 ? 4.132 24.935 21.991 1.00 5.72 227 GLU A C 1
ATOM 1855 O O . GLU A 1 227 ? 3.130 24.241 21.974 1.00 8.36 227 GLU A O 1
ATOM 1861 N N . ILE A 1 228 ? 4.110 26.208 22.314 1.00 5.77 228 ILE A N 1
ATOM 1862 C CA . ILE A 1 228 ? 2.979 26.830 22.977 1.00 6.06 228 ILE A CA 1
ATOM 1863 C C . ILE A 1 228 ? 2.066 27.530 21.971 1.00 6.00 228 ILE A C 1
ATOM 1864 O O . ILE A 1 228 ? 2.492 28.371 21.189 1.00 6.87 228 ILE A O 1
ATOM 1869 N N . GLY A 1 229 ? 0.789 27.158 22.009 1.00 7.30 229 GLY A N 1
ATOM 1870 C CA . GLY A 1 229 ? -0.217 27.716 21.125 1.00 8.06 229 GLY A CA 1
ATOM 1871 C C . GLY A 1 229 ? -0.672 26.790 20.023 1.00 7.12 229 GLY A C 1
ATOM 1872 O O . GLY A 1 229 ? -1.433 27.215 19.173 1.00 8.44 229 GLY A 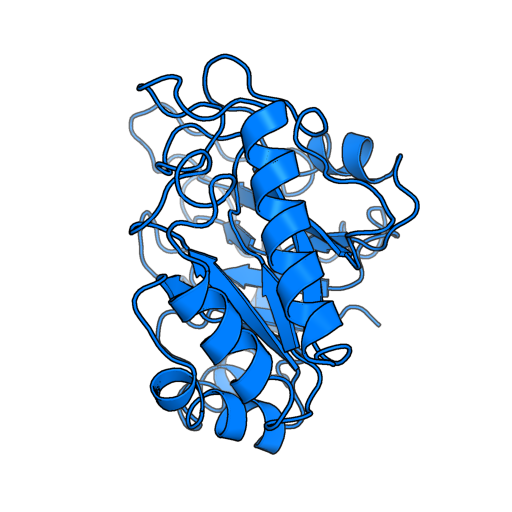O 1
ATOM 1873 N N . GLY A 1 230 ? -0.183 25.557 20.006 1.00 7.46 230 GLY A N 1
ATOM 1874 C CA . GLY A 1 230 ? -0.513 24.629 18.931 1.00 7.80 230 GLY A CA 1
ATOM 1875 C C . GLY A 1 230 ? 0.226 23.340 19.132 1.00 7.48 230 GLY A C 1
ATOM 1876 O O . GLY A 1 230 ? 0.839 23.109 20.180 1.00 8.91 230 GLY A O 1
ATOM 1877 N N . ASN A 1 231 ? 0.163 22.475 18.135 1.00 7.31 231 ASN A N 1
ATOM 1878 C CA . ASN A 1 231 ? 0.756 21.163 18.170 1.00 7.34 231 ASN A CA 1
ATOM 1879 C C . ASN A 1 231 ? 2.054 21.194 17.358 1.00 6.37 231 ASN A C 1
ATOM 1880 O O . ASN A 1 231 ? 2.021 21.196 16.125 1.00 6.22 231 ASN A O 1
ATOM 1885 N N . LYS A 1 232 ? 3.175 21.232 18.064 1.00 6.15 232 LYS A N 1
ATOM 1886 C CA . LYS A 1 232 ? 4.465 21.301 17.403 1.00 5.61 232 LYS A CA 1
ATOM 1887 C C . LYS A 1 232 ? 4.765 20.055 16.578 1.00 5.53 232 LYS A C 1
ATOM 1888 O O . LYS A 1 232 ? 5.401 20.163 15.514 1.00 5.56 232 LYS A O 1
ATOM 1894 N N . ALA A 1 233 ? 4.392 18.884 17.063 1.00 6.02 233 ALA A N 1
ATOM 1895 C CA . ALA A 1 233 ? 4.641 17.651 16.309 1.00 6.25 233 ALA A CA 1
ATOM 1896 C C . ALA A 1 233 ? 3.987 17.767 14.925 1.00 6.29 233 ALA A C 1
ATOM 1897 O O . ALA A 1 233 ? 4.588 17.508 13.912 1.00 6.36 233 ALA A O 1
ATOM 1899 N N . ARG A 1 234 ? 2.699 18.110 14.901 1.00 7.02 234 ARG A N 1
ATOM 1900 C CA A ARG A 1 234 ? 2.018 18.282 13.610 0.50 7.59 234 ARG A CA 1
ATOM 1901 C CA B ARG A 1 234 ? 1.997 18.296 13.616 0.50 7.73 234 ARG A CA 1
ATOM 1902 C C . ARG A 1 234 ? 2.650 19.377 12.764 1.00 6.73 234 ARG A C 1
ATOM 1903 O O . ARG A 1 234 ? 2.755 19.242 11.536 1.00 6.88 234 ARG A O 1
ATOM 1918 N N . TRP A 1 235 ? 3.084 20.460 13.404 1.00 5.52 235 TRP A N 1
ATOM 1919 C CA . TRP A 1 235 ? 3.720 21.559 12.655 1.00 5.74 235 TRP A CA 1
ATOM 1920 C C . TRP A 1 235 ? 4.935 21.044 11.912 1.00 5.39 235 TRP A C 1
ATOM 1921 O O . TRP A 1 235 ? 5.157 21.426 10.767 1.00 5.39 235 TRP A O 1
ATOM 1932 N N . ILE A 1 236 ? 5.737 20.240 12.597 1.00 5.10 236 ILE A N 1
ATOM 1933 C CA . ILE A 1 236 ? 6.968 19.675 12.011 1.00 4.96 236 ILE A CA 1
ATOM 1934 C C . ILE A 1 236 ? 6.620 18.754 10.826 1.00 5.00 236 ILE A C 1
ATOM 1935 O O . ILE A 1 236 ? 7.216 18.868 9.754 1.00 5.26 236 ILE A O 1
ATOM 1940 N N . THR A 1 237 ? 5.655 17.873 11.020 1.00 5.21 237 THR A N 1
ATOM 1941 C CA . THR A 1 237 ? 5.241 16.989 9.949 1.00 6.30 237 THR A CA 1
ATOM 1942 C C . THR A 1 237 ? 4.803 17.804 8.734 1.00 5.95 237 THR A C 1
ATOM 1943 O O . THR A 1 237 ? 5.196 17.521 7.587 1.00 6.27 237 THR A O 1
ATOM 1947 N N . GLU A 1 238 ? 3.954 18.796 8.989 1.00 5.88 238 GLU A N 1
ATOM 1948 C CA . GLU A 1 238 ? 3.434 19.598 7.917 1.00 6.11 238 GLU A CA 1
ATOM 1949 C C . GLU A 1 238 ? 4.495 20.468 7.267 1.00 5.82 238 GLU A C 1
ATOM 1950 O O . GLU A 1 238 ? 4.445 20.696 6.061 1.00 6.83 238 GLU A O 1
ATOM 1956 N N . ALA A 1 239 ? 5.458 20.983 8.041 1.00 5.67 239 ALA A N 1
ATOM 1957 C CA . ALA A 1 239 ? 6.528 21.799 7.490 1.00 5.25 239 ALA A CA 1
ATOM 1958 C C . ALA A 1 239 ? 7.341 21.042 6.477 1.00 5.39 239 ALA A C 1
ATOM 1959 O O . ALA A 1 239 ? 7.591 21.538 5.364 1.00 5.42 239 ALA A O 1
ATOM 1961 N N . TYR A 1 240 ? 7.803 19.847 6.848 1.00 5.17 240 TYR A N 1
ATOM 1962 C CA . TYR A 1 240 ? 8.579 19.078 5.898 1.00 5.75 240 TYR A CA 1
ATOM 1963 C C . TYR A 1 240 ? 7.757 18.640 4.692 1.00 6.16 240 TYR A C 1
ATOM 1964 O O . TYR A 1 240 ? 8.252 18.616 3.555 1.00 6.66 240 TYR A O 1
ATOM 1973 N N . ASN A 1 241 ? 6.489 18.296 4.908 1.00 6.42 241 ASN A N 1
ATOM 1974 C CA A ASN A 1 241 ? 5.602 17.998 3.777 0.50 6.78 241 ASN A CA 1
ATOM 1975 C CA B ASN A 1 241 ? 5.663 17.986 3.768 0.50 7.02 241 ASN A CA 1
ATOM 1976 C C . ASN A 1 241 ? 5.519 19.190 2.849 1.00 6.97 241 ASN A C 1
ATOM 1977 O O . ASN A 1 241 ? 5.596 19.045 1.639 1.00 7.23 241 ASN A O 1
ATOM 1986 N N . SER A 1 242 ? 5.330 20.374 3.408 1.00 6.10 242 SER A N 1
ATOM 1987 C CA . SER A 1 242 ? 5.211 21.563 2.592 1.00 6.88 242 SER A CA 1
ATOM 1988 C C . SER A 1 242 ? 6.475 21.844 1.805 1.00 5.78 242 SER A C 1
ATOM 1989 O O . SER A 1 242 ? 6.416 22.162 0.637 1.00 6.07 242 SER A O 1
ATOM 1992 N N . ILE A 1 243 ? 7.625 21.684 2.443 1.00 5.35 243 ILE A N 1
ATOM 1993 C CA . ILE A 1 243 ? 8.896 21.915 1.774 1.00 6.14 243 ILE A CA 1
ATOM 1994 C C . ILE A 1 243 ? 8.994 21.009 0.555 1.00 6.34 243 ILE A C 1
ATOM 1995 O O . ILE A 1 243 ? 9.305 21.475 -0.551 1.00 7.71 243 ILE A O 1
ATOM 2000 N N . ARG A 1 244 ? 8.662 19.737 0.720 1.00 6.44 244 ARG A N 1
ATOM 2001 C CA A ARG A 1 244 ? 8.766 18.736 -0.352 0.50 7.51 244 ARG A CA 1
ATOM 2002 C CA B ARG A 1 244 ? 8.825 18.779 -0.374 0.50 7.63 244 ARG A CA 1
ATOM 2003 C C . ARG A 1 244 ? 7.734 18.931 -1.436 1.00 8.22 244 ARG A C 1
ATOM 2004 O O . ARG A 1 244 ? 7.974 18.638 -2.602 1.00 9.87 244 ARG A O 1
ATOM 2019 N N . THR A 1 245 ? 6.566 19.392 -1.067 1.00 8.31 245 THR A N 1
ATOM 2020 C CA A THR A 1 245 ? 5.397 19.480 -1.935 0.50 7.71 245 THR A CA 1
ATOM 2021 C CA B THR A 1 245 ? 5.505 19.415 -2.076 0.50 9.20 245 THR A CA 1
ATOM 2022 C C . THR A 1 245 ? 5.312 20.748 -2.750 1.00 7.78 245 THR A C 1
ATOM 2023 O O . THR A 1 245 ? 4.975 20.737 -3.916 1.00 9.07 245 THR A O 1
ATOM 2030 N N . SER A 1 246 ? 5.597 21.867 -2.094 1.00 7.32 246 SER A N 1
ATOM 2031 C CA A SER A 1 246 ? 5.313 23.191 -2.637 0.75 7.59 246 SER A CA 1
ATOM 2032 C CA B SER A 1 246 ? 5.332 23.172 -2.710 0.25 7.85 246 SER A CA 1
ATOM 2033 C C . SER A 1 246 ? 6.451 24.192 -2.622 1.00 8.01 246 SER A C 1
ATOM 2034 O O . SER A 1 246 ? 6.290 25.283 -3.134 1.00 11.00 246 SER A O 1
ATOM 2039 N N . TYR A 1 247 ? 7.591 23.847 -2.030 1.00 7.28 247 TYR A N 1
ATOM 2040 C CA . TYR A 1 247 ? 8.729 24.758 -1.992 1.00 7.02 247 TYR A CA 1
ATOM 2041 C C . TYR A 1 247 ? 9.855 24.108 -2.787 1.00 7.31 247 TYR A C 1
ATOM 2042 O O . TYR A 1 247 ? 10.945 23.858 -2.284 1.00 7.74 247 TYR A O 1
ATOM 2051 N N . ASN A 1 248 ? 9.589 23.870 -4.066 1.00 8.07 248 ASN A N 1
ATOM 2052 C CA . ASN A 1 248 ? 10.440 22.997 -4.845 1.00 8.88 248 ASN A CA 1
ATOM 2053 C C . ASN A 1 248 ? 11.834 23.542 -5.124 1.00 8.35 248 ASN A C 1
ATOM 2054 O O . ASN A 1 248 ? 12.735 22.772 -5.390 1.00 9.92 248 ASN A O 1
ATOM 2059 N N . LYS A 1 249 ? 12.040 24.852 -5.005 1.00 7.33 249 LYS A N 1
ATOM 2060 C CA . LYS A 1 249 ? 13.363 25.426 -5.139 1.00 6.71 249 LYS A CA 1
ATOM 2061 C C . LYS A 1 249 ? 14.229 25.247 -3.906 1.00 6.02 249 LYS A C 1
ATOM 2062 O O . LYS A 1 249 ? 15.436 25.529 -3.970 1.00 6.43 249 LYS A O 1
ATOM 2068 N N . VAL A 1 250 ? 13.636 24.852 -2.784 1.00 5.64 250 VAL A N 1
ATOM 2069 C CA . VAL A 1 250 ? 14.394 24.627 -1.553 1.00 5.31 250 VAL A CA 1
ATOM 2070 C C . VAL A 1 250 ? 15.163 23.332 -1.651 1.00 5.84 250 VAL A C 1
ATOM 2071 O O . VAL A 1 250 ? 14.597 22.278 -1.949 1.00 7.19 250 VAL A O 1
ATOM 2075 N N . ILE A 1 251 ? 16.468 23.405 -1.413 1.00 5.33 251 ILE A N 1
ATOM 2076 C CA . ILE A 1 251 ? 17.346 22.259 -1.481 1.00 6.24 251 ILE A CA 1
ATOM 2077 C C . ILE A 1 251 ? 17.882 21.800 -0.117 1.00 5.71 251 ILE A C 1
ATOM 2078 O O . ILE A 1 251 ? 18.497 20.748 -0.025 1.00 6.43 251 ILE A O 1
ATOM 2083 N N . ALA A 1 252 ? 17.650 22.585 0.923 1.00 5.06 252 ALA A N 1
ATOM 2084 C CA . ALA A 1 252 ? 18.141 22.246 2.270 1.00 4.99 252 ALA A CA 1
ATOM 2085 C C . ALA A 1 252 ? 17.259 22.900 3.297 1.00 4.83 252 ALA A C 1
ATOM 2086 O O . ALA A 1 252 ? 16.772 24.017 3.093 1.00 5.50 252 ALA A O 1
ATOM 2088 N N . ALA A 1 253 ? 17.078 22.208 4.411 1.00 4.27 253 ALA A N 1
ATOM 2089 C CA . ALA A 1 253 ? 16.298 22.698 5.548 1.00 4.91 253 ALA A CA 1
ATOM 2090 C C . ALA A 1 253 ? 17.185 22.563 6.784 1.00 3.90 253 ALA A C 1
ATOM 2091 O O . ALA A 1 253 ? 17.599 21.443 7.125 1.00 4.76 253 ALA A O 1
ATOM 2093 N N . VAL A 1 254 ? 17.464 23.679 7.438 1.00 3.60 254 VAL A N 1
ATOM 2094 C CA . VAL A 1 254 ? 18.411 23.717 8.542 1.00 3.86 254 VAL A CA 1
ATOM 2095 C C . VAL A 1 254 ? 17.690 24.206 9.797 1.00 3.57 254 VAL A C 1
ATOM 2096 O O . VAL A 1 254 ? 17.333 25.377 9.943 1.00 3.97 254 VAL A O 1
ATOM 2100 N N . TRP A 1 255 ? 17.395 23.269 10.703 1.00 3.42 255 TRP A N 1
ATOM 2101 C CA . TRP A 1 255 ? 16.683 23.591 11.934 1.00 3.39 255 TRP A CA 1
ATOM 2102 C C . TRP A 1 255 ? 17.573 24.408 12.840 1.00 3.35 255 TRP A C 1
ATOM 2103 O O . TRP A 1 255 ? 18.807 24.350 12.763 1.00 4.34 255 TRP A O 1
ATOM 2114 N N . PHE A 1 256 ? 16.957 25.187 13.713 1.00 3.00 256 PHE A N 1
ATOM 2115 C CA . PHE A 1 256 ? 17.638 25.950 14.751 1.00 3.55 256 PHE A CA 1
ATOM 2116 C C . PHE A 1 256 ? 17.321 25.285 16.092 1.00 3.77 256 PHE A C 1
ATOM 2117 O O . PHE A 1 256 ? 16.273 25.504 16.682 1.00 4.53 256 PHE A O 1
ATOM 2125 N N . HIS A 1 257 ? 18.221 24.438 16.557 1.00 4.01 257 HIS A N 1
ATOM 2126 C CA . HIS A 1 257 ? 17.986 23.612 17.751 1.00 4.50 257 HIS A CA 1
ATOM 2127 C C . HIS A 1 257 ? 18.640 24.264 18.944 1.00 4.58 257 HIS A C 1
ATOM 2128 O O . HIS A 1 257 ? 19.819 24.047 19.217 1.00 6.47 257 HIS A O 1
ATOM 2135 N N . GLU A 1 258 ? 17.867 25.043 19.683 1.00 4.50 258 GLU A N 1
ATOM 2136 C CA . GLU A 1 258 ? 18.375 25.715 20.866 1.00 5.24 258 GLU A CA 1
ATOM 2137 C C . GLU A 1 258 ? 17.204 26.108 21.738 1.00 5.18 258 GLU A C 1
ATOM 2138 O O . GLU A 1 258 ? 16.174 26.562 21.218 1.00 6.19 258 GLU A O 1
ATOM 2144 N N . ASN A 1 259 ? 17.343 25.942 23.054 1.00 5.37 259 ASN A N 1
ATOM 2145 C CA . ASN A 1 259 ? 16.377 26.460 23.988 1.00 5.72 259 ASN A CA 1
ATOM 2146 C C . ASN A 1 259 ? 16.752 27.896 24.289 1.00 6.34 259 ASN A C 1
ATOM 2147 O O . ASN A 1 259 ? 17.697 28.134 25.036 1.00 7.76 259 ASN A O 1
ATOM 2152 N N . LYS A 1 260 ? 16.108 28.847 23.608 1.00 5.81 260 LYS A N 1
ATOM 2153 C CA . LYS A 1 260 ? 16.582 30.227 23.560 1.00 5.42 260 LYS A CA 1
ATOM 2154 C C . LYS A 1 260 ? 15.412 31.153 23.842 1.00 5.78 260 LYS A C 1
ATOM 2155 O O . LYS A 1 260 ? 14.906 31.154 24.970 1.00 7.07 260 LYS A O 1
ATOM 2161 N N . GLU A 1 261 ? 14.901 31.880 22.863 1.00 5.27 261 GLU A N 1
ATOM 2162 C CA . GLU A 1 261 ? 13.777 32.770 23.073 1.00 5.37 261 GLU A CA 1
ATOM 2163 C C . GLU A 1 261 ? 12.548 31.985 23.487 1.00 6.31 261 GLU A C 1
ATOM 2164 O O . GLU A 1 261 ? 11.730 32.464 24.282 1.00 8.10 261 GLU A O 1
ATOM 2170 N N . THR A 1 262 ? 12.410 30.806 22.923 1.00 5.64 262 THR A N 1
ATOM 2171 C CA . THR A 1 262 ? 11.506 29.774 23.416 1.00 6.00 262 THR A CA 1
ATOM 2172 C C . THR A 1 262 ? 12.210 28.453 23.126 1.00 5.41 262 THR A C 1
ATOM 2173 O O . THR A 1 262 ? 13.351 28.421 22.621 1.00 5.43 262 THR A O 1
ATOM 2177 N N . ASP A 1 263 ? 11.561 27.345 23.445 1.00 5.82 263 ASP A N 1
ATOM 2178 C CA . ASP A 1 263 ? 12.190 26.053 23.279 1.00 5.93 263 ASP A CA 1
ATOM 2179 C C . ASP A 1 263 ? 12.051 25.538 21.843 1.00 5.70 263 ASP A C 1
ATOM 2180 O O . ASP A 1 263 ? 11.139 24.792 21.505 1.00 6.21 263 ASP A O 1
ATOM 2185 N N . TRP A 1 264 ? 12.978 25.973 21.005 1.00 4.44 264 TRP A N 1
ATOM 2186 C CA . TRP A 1 264 ? 12.982 25.629 19.588 1.00 4.06 264 TRP A CA 1
ATOM 2187 C C . TRP A 1 264 ? 13.402 24.186 19.333 1.00 3.95 264 TRP A C 1
ATOM 2188 O O . TRP A 1 264 ? 13.248 23.689 18.237 1.00 4.30 264 TRP A O 1
ATOM 2199 N N . ARG A 1 265 ? 14.033 23.530 20.326 1.00 4.56 265 ARG A N 1
ATOM 2200 C CA . ARG A 1 265 ? 14.657 22.239 20.144 1.00 4.82 265 ARG A CA 1
ATOM 2201 C C . ARG A 1 265 ? 13.742 21.212 19.519 1.00 4.88 265 ARG A C 1
ATOM 2202 O O . ARG A 1 265 ? 12.542 21.162 19.797 1.00 5.05 265 ARG A O 1
ATOM 2210 N N . ILE A 1 266 ? 14.304 20.311 18.733 1.00 4.57 266 ILE A N 1
ATOM 2211 C CA . ILE A 1 266 ? 13.547 19.194 18.209 1.00 4.91 266 ILE A CA 1
ATOM 2212 C C . ILE A 1 266 ? 13.012 18.264 19.297 1.00 5.35 266 ILE A C 1
ATOM 2213 O O . ILE A 1 266 ? 12.030 17.567 19.087 1.00 6.70 266 ILE A O 1
ATOM 2218 N N . ASN A 1 267 ? 13.680 18.264 20.464 1.00 5.34 267 ASN A N 1
ATOM 2219 C CA . ASN A 1 267 ? 13.287 17.489 21.641 1.00 5.57 267 ASN A CA 1
ATOM 2220 C C . ASN A 1 267 ? 12.715 18.362 22.738 1.00 5.60 267 ASN A C 1
ATOM 2221 O O . ASN A 1 267 ? 12.799 18.012 23.913 1.00 5.79 267 ASN A O 1
ATOM 2226 N N . SER A 1 268 ? 12.004 19.431 22.366 1.00 5.32 268 SER A N 1
ATOM 2227 C CA . SER A 1 268 ? 11.272 20.213 23.357 1.00 5.54 268 SER A CA 1
ATOM 2228 C C . SER A 1 268 ? 10.169 19.400 23.991 1.00 5.93 268 SER A C 1
ATOM 2229 O O . SER A 1 268 ? 9.740 19.719 25.095 1.00 7.55 268 SER A O 1
ATOM 2232 N N . SER A 1 269 ? 9.725 18.352 23.321 1.00 5.95 269 SER A N 1
ATOM 2233 C CA . SER A 1 269 ? 8.788 17.366 23.858 1.00 6.14 269 SER A CA 1
ATOM 2234 C C . SER A 1 269 ? 9.079 16.040 23.183 1.00 6.29 269 SER A C 1
ATOM 2235 O O . SER A 1 269 ? 9.623 16.018 22.086 1.00 6.25 269 SER A O 1
ATOM 2238 N N . PRO A 1 270 ? 8.685 14.918 23.823 1.00 6.39 270 PRO A N 1
ATOM 2239 C CA . PRO A 1 270 ? 8.853 13.641 23.123 1.00 6.99 270 PRO A CA 1
ATOM 2240 C C . PRO A 1 270 ? 8.091 13.535 21.802 1.00 6.46 270 PRO A C 1
ATOM 2241 O O . PRO A 1 270 ? 8.575 12.937 20.851 1.00 6.84 270 PRO A O 1
ATOM 2245 N N . GLU A 1 271 ? 6.908 14.126 21.757 1.00 6.38 271 GLU A N 1
ATOM 2246 C CA . GLU A 1 271 ? 6.098 14.070 20.551 1.00 6.80 271 GLU A CA 1
ATOM 2247 C C . GLU A 1 271 ? 6.708 14.873 19.421 1.00 6.07 271 GLU A C 1
ATOM 2248 O O . GLU A 1 271 ? 6.670 14.449 18.274 1.00 6.53 271 GLU A O 1
ATOM 2249 N N . ALA A 1 272 ? 7.284 16.036 19.729 1.00 5.87 272 ALA A N 1
ATOM 2250 C CA . ALA A 1 272 ? 7.979 16.822 18.708 1.00 5.75 272 ALA A CA 1
ATOM 2251 C C . ALA A 1 272 ? 9.133 16.012 18.143 1.00 4.73 272 ALA A C 1
ATOM 2252 O O . ALA A 1 272 ? 9.351 15.976 16.942 1.00 5.26 272 ALA A O 1
ATOM 2254 N N . LEU A 1 273 ? 9.882 15.360 19.033 1.00 5.28 273 LEU A N 1
ATOM 2255 C CA . LEU A 1 273 ? 11.039 14.608 18.586 1.00 5.05 273 LEU A CA 1
ATOM 2256 C C . LEU A 1 273 ? 10.633 13.475 17.664 1.00 5.34 273 LEU A C 1
ATOM 2257 O O . LEU A 1 273 ? 11.261 13.230 16.623 1.00 5.60 273 LEU A O 1
ATOM 2262 N N . ALA A 1 274 ? 9.610 12.741 18.054 1.00 5.67 274 ALA A N 1
ATOM 2263 C CA . ALA A 1 274 ? 9.147 11.634 17.246 1.00 6.33 274 ALA A CA 1
ATOM 2264 C C . ALA A 1 274 ? 8.709 12.130 15.871 1.00 6.53 274 ALA A C 1
ATOM 2265 O O . ALA A 1 274 ? 8.999 11.485 14.855 1.00 7.01 274 ALA A O 1
ATOM 2267 N N . ALA A 1 275 ? 8.000 13.251 15.815 1.00 6.35 275 ALA A N 1
ATOM 2268 C CA . ALA A 1 275 ? 7.546 13.809 14.540 1.00 6.43 275 ALA A CA 1
ATOM 2269 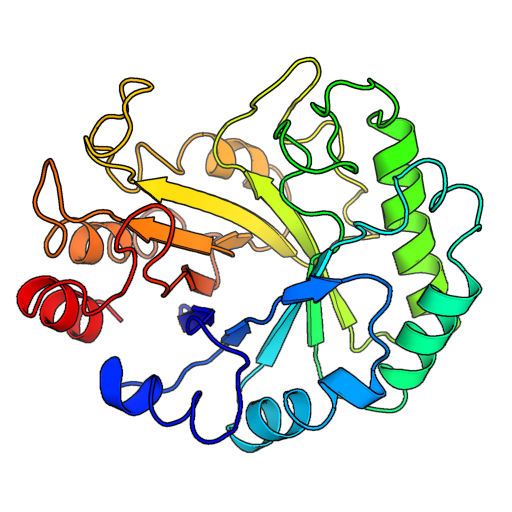C C . ALA A 1 275 ? 8.758 14.241 13.695 1.00 5.93 275 ALA A C 1
ATOM 2270 O O . ALA A 1 275 ? 8.782 14.014 12.474 1.00 6.00 275 ALA A O 1
ATOM 2272 N N . TYR A 1 276 ? 9.764 14.833 14.326 1.00 5.73 276 TYR A N 1
ATOM 2273 C CA . TYR A 1 276 ? 10.957 15.275 13.620 1.00 5.48 276 TYR A CA 1
ATOM 2274 C C . TYR A 1 276 ? 11.697 14.096 12.999 1.00 5.89 276 TYR A C 1
ATOM 2275 O O . TYR A 1 276 ? 12.076 14.108 11.828 1.00 5.88 276 TYR A O 1
ATOM 2284 N N . ARG A 1 277 ? 11.884 13.050 13.785 1.00 5.83 277 ARG A N 1
ATOM 2285 C CA . ARG A 1 277 ? 12.570 11.840 13.308 1.00 6.60 277 ARG A CA 1
ATOM 2286 C C . ARG A 1 277 ? 11.869 11.259 12.085 1.00 7.23 277 ARG A C 1
ATOM 2287 O O . ARG A 1 277 ? 12.518 10.866 11.118 1.00 7.91 277 ARG A O 1
ATOM 2295 N N . GLU A 1 278 ? 10.549 11.180 12.127 1.00 7.74 278 GLU A N 1
ATOM 2296 C CA . GLU A 1 278 ? 9.796 10.663 11.007 1.00 8.59 278 GLU A CA 1
ATOM 2297 C C . GLU A 1 278 ? 9.832 11.601 9.791 1.00 8.16 278 GLU A C 1
ATOM 2298 O O . GLU A 1 278 ? 9.923 11.141 8.650 1.00 10.85 278 GLU A O 1
ATOM 2304 N N . ALA A 1 279 ? 9.762 12.907 10.023 1.00 7.25 279 ALA A N 1
ATOM 2305 C CA . ALA A 1 279 ? 9.658 13.888 8.953 1.00 8.48 279 ALA A CA 1
ATOM 2306 C C . ALA A 1 279 ? 10.916 13.929 8.120 1.00 9.75 279 ALA A C 1
ATOM 2307 O O . ALA A 1 279 ? 10.839 14.085 6.912 1.00 11.26 279 ALA A O 1
ATOM 2309 N N . ILE A 1 280 ? 12.082 13.782 8.743 1.00 9.57 280 ILE A N 1
ATOM 2310 C CA . ILE A 1 280 ? 13.324 13.854 7.996 1.00 10.65 280 ILE A CA 1
ATOM 2311 C C . ILE A 1 280 ? 13.655 12.458 7.431 1.00 13.80 280 ILE A C 1
ATOM 2312 O O . ILE A 1 280 ? 14.648 12.315 6.685 1.00 18.14 280 ILE A O 1
#